Protein AF-A0A6L2NKM0-F1 (afdb_monomer_lite)

Sequence (272 aa):
MLLAKKDSDEQVLLAEDQNWIESSSDSDQEINVNMVFMAQIKKKQEFVKSNDMQVVKKADEKKRDMSRVKCYNCKKEGHFAKDCKKVKVKDYEYYKTKMLLAKKDKDEQVLLAKDQAWMESSSDSDQEINANIVFMAKIEKVLFDSEASSSSADEKISEKCIEKANQQSKYFKNKNKDLQDKYDILKNQATTFEMNNKELNEQLKELIEKNNDLIAQMNVLKEQLQVKHVVIDTHAECQEKYAKLEAERYEYMIRYSAYFDNDKQHREQIAN

InterPro domains:
  IPR001878 Zinc finger, CCHC-type [PF00098] (70-86)
  IPR001878 Zinc finger, CCHC-type [PS50158] (70-86)
  IPR001878 Zinc finger, CCHC-type [SM00343] (70-86)
  IPR036875 Zinc finger, CCHC-type superfamily [SSF57756] (60-88)

Secondary structure (DSSP, 8-state):
--STTHHHHHHHHHHHHHHTTTTS-HHHHHHHHHHHHHHHHHHHHHHHTTS---------------TT-B-TTT--BSS-TTS--S-----HHHHHHHHHHHHHHHHHHHHHHHHHHHHHTTTTTHHHHHHHHHHHHHHHHHHHHHTT---TTHHHHHHHHHHHHHHHHHHHHHHHHHHHHHHHHHHHHHHHHHHHHHHHHHHHHHHHHHHHHHHHHHHHHHHHHHHHHHHHHHHHHHHHHHHHHHHHHHHHHHHHHHHHHHHHHHHHHH--

Organism: Tanacetum cinerariifolium (NCBI:txid118510)

pLDDT: mean 72.84, std 20.58, range [30.78, 98.5]

Foldseek 3Di:
DVPVVVVVVVVVVVVVVVVVQVPDDPVVNVVVVVVVVVVVVVVVVVVVVPPDDDDDDDDDDDDDDQQAPQAPQPRDGRDYVVPDPDDRPCDPVNVVVVVVVVVVVVVVVVVVVVVVVVVVVCVVVVVVVVVVVVVVVVVVVVVVVPVVDDDPVVVVVVVVVVVVVVVVVVVVVVVVVVVVVVVVVVVVVVVVVVVVVVVVVVVVVVVVVVVVVVVVVVVVVVVVVVVVVVVVVVVVVVVVVVVVVVVVVVVVVVVVVVVVVVVVVVVVVVVD

Radius of gyration: 50.02 Å; chains: 1; bounding box: 125×58×153 Å

Structure (mmCIF, N/CA/C/O backbone):
data_AF-A0A6L2NKM0-F1
#
_entry.id   AF-A0A6L2NKM0-F1
#
loop_
_atom_site.group_PDB
_atom_site.id
_atom_site.type_symbol
_atom_site.label_atom_id
_atom_site.label_alt_id
_atom_site.label_comp_id
_atom_site.label_asym_id
_atom_site.label_entity_id
_atom_site.label_seq_id
_atom_site.pdbx_PDB_ins_code
_atom_site.Cartn_x
_atom_site.Cartn_y
_atom_site.Cartn_z
_atom_site.occupancy
_atom_site.B_iso_or_equiv
_atom_site.auth_seq_id
_atom_site.auth_comp_id
_atom_site.auth_asym_id
_atom_site.auth_atom_id
_atom_site.pdbx_PDB_model_num
ATOM 1 N N . MET A 1 1 ? -37.585 41.167 14.769 1.00 44.03 1 MET A N 1
ATOM 2 C CA . MET A 1 1 ? -36.504 41.425 15.747 1.00 44.03 1 MET A CA 1
ATOM 3 C C . MET A 1 1 ? -36.627 40.606 17.046 1.00 44.03 1 MET A C 1
ATOM 5 O O . MET A 1 1 ? -35.779 40.763 17.907 1.00 44.03 1 MET A O 1
ATOM 9 N N . LEU A 1 2 ? -37.617 39.704 17.188 1.00 36.69 2 LEU A N 1
ATOM 10 C CA . LEU A 1 2 ? -37.802 38.859 18.386 1.00 36.69 2 LEU A CA 1
ATOM 11 C C . LEU A 1 2 ? -37.282 37.412 18.247 1.00 36.69 2 LEU A C 1
ATOM 13 O O . LEU A 1 2 ? -37.204 36.713 19.246 1.00 36.69 2 LEU A O 1
ATOM 17 N N . LEU A 1 3 ? -36.897 36.969 17.042 1.00 37.94 3 LEU A N 1
ATOM 18 C CA . LEU A 1 3 ? -36.328 35.627 16.830 1.00 37.94 3 LEU A CA 1
ATOM 19 C C . LEU A 1 3 ? -34.805 35.575 17.039 1.00 37.94 3 LEU A C 1
ATOM 21 O O . LEU A 1 3 ? -34.295 34.550 17.448 1.00 37.94 3 LEU A O 1
ATOM 25 N N . ALA A 1 4 ? -34.090 36.689 16.860 1.00 40.28 4 ALA A N 1
ATOM 26 C CA . ALA A 1 4 ? -32.627 36.718 16.978 1.00 40.28 4 ALA A CA 1
ATOM 27 C C . ALA A 1 4 ? -32.104 36.837 18.425 1.00 40.28 4 ALA A C 1
ATOM 29 O O . ALA A 1 4 ? -30.914 36.667 18.654 1.00 40.28 4 ALA A O 1
ATOM 30 N N . LYS A 1 5 ? -32.969 37.156 19.401 1.00 40.50 5 LYS A N 1
ATOM 31 C CA . LYS A 1 5 ? -32.573 37.250 20.820 1.00 40.50 5 LYS A CA 1
ATOM 32 C C . LYS A 1 5 ? -32.585 35.891 21.522 1.00 40.50 5 LYS A C 1
ATOM 34 O O . LYS A 1 5 ? -31.714 35.633 22.335 1.00 40.50 5 LYS A O 1
ATOM 39 N N . LYS A 1 6 ? -33.509 35.001 21.139 1.00 44.38 6 LYS A N 1
ATOM 40 C CA . LYS A 1 6 ? -33.607 33.653 21.719 1.00 44.38 6 LYS A CA 1
ATOM 41 C C . LYS A 1 6 ? -32.385 32.792 21.390 1.00 44.38 6 LYS A C 1
ATOM 43 O O . LYS A 1 6 ? -31.822 32.199 22.295 1.00 44.38 6 LYS A O 1
ATOM 48 N N . ASP A 1 7 ? -31.925 32.837 20.140 1.00 45.84 7 ASP A N 1
ATOM 49 C CA . ASP A 1 7 ? -30.751 32.069 19.698 1.00 45.84 7 ASP A CA 1
ATOM 50 C C . ASP A 1 7 ? -29.434 32.588 20.315 1.00 45.84 7 ASP A C 1
ATOM 52 O O . ASP A 1 7 ? -28.473 31.836 20.444 1.00 45.84 7 ASP A O 1
ATOM 56 N N . SER A 1 8 ? -29.386 33.870 20.707 1.00 42.28 8 SER A N 1
ATOM 57 C CA . SER A 1 8 ? -28.231 34.492 21.372 1.00 42.28 8 SER A CA 1
ATOM 58 C C . SER A 1 8 ? -28.148 34.102 22.848 1.00 42.28 8 SER A C 1
ATOM 60 O O . SER A 1 8 ? -27.068 33.775 23.327 1.00 42.28 8 SER A O 1
ATOM 62 N N . ASP A 1 9 ? -29.272 34.114 23.565 1.00 40.62 9 ASP A N 1
ATOM 63 C CA . ASP A 1 9 ? -29.304 33.774 24.993 1.00 40.62 9 ASP A CA 1
ATOM 64 C C . ASP A 1 9 ? -29.125 32.255 25.214 1.00 40.62 9 ASP A C 1
ATOM 66 O O . ASP A 1 9 ? -28.532 31.831 26.204 1.00 40.62 9 ASP A O 1
ATOM 70 N N . GLU A 1 10 ? -29.562 31.426 24.258 1.00 44.38 10 GLU A N 1
ATOM 71 C CA . GLU A 1 10 ? -29.390 29.965 24.282 1.00 44.38 10 GLU A CA 1
ATOM 72 C C . GLU A 1 10 ? -27.942 29.541 23.957 1.00 44.38 10 GLU A C 1
ATOM 74 O O . GLU A 1 10 ? -27.449 28.567 24.522 1.00 44.38 10 GLU A O 1
ATOM 79 N N . GLN A 1 11 ? -27.216 30.307 23.128 1.00 43.72 11 GLN A N 1
ATOM 80 C CA . GLN A 1 11 ? -25.782 30.082 22.880 1.00 43.72 11 GLN A CA 1
ATOM 81 C C . GLN A 1 11 ? -24.874 30.560 24.022 1.00 43.72 11 GLN A C 1
ATOM 83 O O . GLN A 1 11 ? -23.822 29.963 24.235 1.00 43.72 11 GLN A O 1
ATOM 88 N N . VAL A 1 12 ? -25.264 31.600 24.769 1.00 43.22 12 VAL A N 1
ATOM 89 C CA . VAL A 1 12 ? -24.478 32.095 25.917 1.00 43.22 12 VAL A CA 1
ATOM 90 C C . VAL A 1 12 ? -24.582 31.145 27.117 1.00 43.22 12 VAL A C 1
ATOM 92 O O . VAL A 1 12 ? -23.568 30.869 27.750 1.00 43.22 12 VAL A O 1
ATOM 95 N N . LEU A 1 13 ? -25.757 30.557 27.373 1.00 47.38 13 LEU A N 1
ATOM 96 C CA . LEU A 1 13 ? -25.943 29.580 28.458 1.00 47.38 13 LEU A CA 1
ATOM 97 C C . LEU A 1 13 ? -25.211 28.249 28.208 1.00 47.38 13 LEU A C 1
ATOM 99 O O . LEU A 1 13 ? -24.636 27.683 29.132 1.00 47.38 13 LEU A O 1
ATOM 103 N N . LEU A 1 14 ? -25.165 27.772 26.958 1.00 47.84 14 LEU A N 1
ATOM 104 C CA . LEU A 1 14 ? -24.446 26.536 26.609 1.00 47.84 14 LEU A CA 1
ATOM 105 C C . LEU A 1 14 ? -22.922 26.654 26.789 1.00 47.84 14 LEU A C 1
ATOM 107 O O . LEU A 1 14 ? -22.263 25.654 27.069 1.00 47.84 14 LEU A O 1
ATOM 111 N N . ALA A 1 15 ? -22.365 27.860 26.647 1.00 45.34 15 ALA A N 1
ATOM 112 C CA . ALA A 1 15 ? -20.932 28.107 26.797 1.00 45.34 15 ALA A CA 1
ATOM 113 C C . ALA A 1 15 ? -20.488 28.203 28.271 1.00 45.34 15 ALA A C 1
ATOM 115 O O . ALA A 1 15 ? -19.359 27.833 28.593 1.00 45.34 15 ALA A O 1
ATOM 116 N N . GLU A 1 16 ? -21.362 28.664 29.173 1.00 48.44 16 GLU A N 1
ATOM 117 C CA . GLU A 1 16 ? -21.077 28.715 30.615 1.00 48.44 16 GLU A CA 1
ATOM 118 C C . GLU A 1 16 ? -21.140 27.317 31.261 1.00 48.44 16 GLU A C 1
ATOM 120 O O . GLU A 1 16 ? -20.288 26.993 32.091 1.00 48.44 16 GLU A O 1
ATOM 125 N N . ASP A 1 17 ? -22.051 26.450 30.801 1.00 48.25 17 ASP A N 1
ATOM 126 C CA . ASP A 1 17 ? -22.172 25.056 31.263 1.00 48.25 17 ASP A CA 1
ATOM 127 C C . ASP A 1 17 ? -20.969 24.181 30.850 1.00 48.25 17 ASP A C 1
ATOM 129 O O . ASP A 1 17 ? -20.566 23.279 31.587 1.00 48.25 17 ASP A O 1
ATOM 133 N N . GLN A 1 18 ? -20.348 24.455 29.696 1.00 46.97 18 GLN A N 1
ATOM 134 C CA . GLN A 1 18 ? -19.161 23.720 29.231 1.00 46.97 18 GLN A CA 1
ATOM 135 C C . GLN A 1 18 ? -17.893 24.078 30.015 1.00 46.97 18 GLN A C 1
ATOM 137 O O . GLN A 1 18 ? -17.043 23.217 30.233 1.00 46.97 18 GLN A O 1
ATOM 142 N N . ASN A 1 19 ? -17.787 25.311 30.511 1.00 47.00 19 ASN A N 1
ATOM 143 C CA . ASN A 1 19 ? -16.592 25.784 31.212 1.00 47.00 19 ASN A CA 1
ATOM 144 C C . ASN A 1 19 ? -16.512 25.293 32.674 1.00 47.00 19 ASN A C 1
ATOM 146 O O . ASN A 1 19 ? -15.445 25.315 33.286 1.00 47.00 19 ASN A O 1
ATOM 150 N N . TRP A 1 20 ? -17.626 24.823 33.248 1.00 42.09 20 TRP A N 1
ATOM 151 C CA . TRP A 1 20 ? -17.675 24.288 34.617 1.00 42.09 20 TRP A CA 1
ATOM 152 C C . TRP A 1 20 ? -17.359 22.784 34.701 1.00 42.09 20 TRP A C 1
ATOM 154 O O . TRP A 1 20 ? -17.089 22.261 35.780 1.00 42.09 20 TRP A O 1
ATOM 164 N N . ILE A 1 21 ? -17.356 22.086 33.559 1.00 46.06 21 ILE A N 1
ATOM 165 C CA . ILE A 1 21 ? -17.060 20.648 33.460 1.00 46.06 21 ILE A CA 1
ATOM 166 C C . ILE A 1 21 ? -15.543 20.384 33.418 1.00 46.06 21 ILE A C 1
ATOM 168 O O . ILE A 1 21 ? -15.089 19.345 33.891 1.00 46.06 21 ILE A O 1
ATOM 172 N N . GLU A 1 22 ? -14.736 21.335 32.935 1.00 45.56 22 GLU A N 1
ATOM 173 C CA . GLU A 1 22 ? -13.285 21.150 32.746 1.00 45.56 22 GLU A CA 1
ATOM 174 C C . GLU A 1 22 ? -12.445 21.315 34.029 1.00 45.56 22 GLU A C 1
ATOM 176 O O . GLU A 1 22 ? -11.239 21.079 34.008 1.00 45.56 22 GLU A O 1
ATOM 181 N N . SER A 1 23 ? -13.057 21.700 35.158 1.00 45.88 23 SER A N 1
ATOM 182 C CA . SER A 1 23 ? -12.332 22.027 36.401 1.00 45.88 23 SER A CA 1
ATOM 183 C C . SER A 1 23 ? -12.487 21.021 37.557 1.00 45.88 23 SER A C 1
ATOM 185 O O . SER A 1 23 ? -11.909 21.261 38.617 1.00 45.88 23 SER A O 1
ATOM 187 N N . SER A 1 24 ? -13.236 19.918 37.406 1.00 46.41 24 SER A N 1
ATOM 188 C CA . SER A 1 24 ? -13.541 19.006 38.528 1.00 46.41 24 SER A CA 1
ATOM 189 C C . SER A 1 24 ? -12.998 17.592 38.326 1.00 46.41 24 SER A C 1
ATOM 191 O O . SER A 1 24 ? -13.060 17.032 37.232 1.00 46.41 24 SER A O 1
ATOM 193 N N . SER A 1 25 ? -12.466 17.030 39.411 1.00 52.16 25 SER A N 1
ATOM 194 C CA . SER A 1 25 ? -11.875 15.694 39.512 1.00 52.16 25 SER A CA 1
ATOM 195 C C . SER A 1 25 ? -12.841 14.560 39.141 1.00 52.16 25 SER A C 1
ATOM 197 O O . SER A 1 25 ? -14.048 14.681 39.323 1.00 52.16 25 SER A O 1
ATOM 199 N N . ASP A 1 26 ? -12.294 13.437 38.663 1.00 47.12 26 ASP A N 1
ATOM 200 C CA . ASP A 1 26 ? -13.018 12.315 38.033 1.00 47.12 26 ASP A CA 1
ATOM 201 C C . ASP A 1 26 ? -14.192 11.727 38.851 1.00 47.12 26 ASP A C 1
ATOM 203 O O . ASP A 1 26 ? -15.138 11.203 38.268 1.00 47.12 26 ASP A O 1
ATOM 207 N N . SER A 1 27 ? -14.201 11.846 40.185 1.00 48.94 27 SER A N 1
ATOM 208 C CA . SER A 1 27 ? -15.338 11.422 41.025 1.00 48.94 27 SER A CA 1
ATOM 209 C C . SER A 1 27 ? -16.545 12.370 40.980 1.00 48.94 27 SER A C 1
ATOM 211 O O . SER A 1 27 ? -17.663 11.960 41.288 1.00 48.94 27 SER A O 1
ATOM 213 N N . ASP A 1 28 ? -16.340 13.628 40.590 1.00 42.34 28 ASP A N 1
ATOM 214 C CA . ASP A 1 28 ? -17.388 14.653 40.519 1.00 42.34 28 ASP A CA 1
ATOM 215 C C . ASP A 1 28 ? -18.106 14.647 39.160 1.00 42.34 28 ASP A C 1
ATOM 217 O O . ASP A 1 28 ? -19.229 15.143 39.042 1.00 42.34 28 ASP A O 1
ATOM 221 N N . GLN A 1 29 ? -17.499 14.042 38.130 1.00 50.62 29 GLN A N 1
ATOM 222 C CA . GLN A 1 29 ? -18.086 13.952 36.789 1.00 50.62 29 GLN A CA 1
ATOM 223 C C . GLN A 1 29 ? -19.298 13.005 36.752 1.00 50.62 29 GLN A C 1
ATOM 225 O O . GLN A 1 29 ? -20.302 13.312 36.108 1.00 50.62 29 GLN A O 1
ATOM 230 N N . GLU A 1 30 ? -19.269 11.899 37.501 1.00 45.84 30 GLU A N 1
ATOM 231 C CA . GLU A 1 30 ? -20.358 10.907 37.527 1.00 45.84 30 GLU A CA 1
ATOM 232 C C . GLU A 1 30 ? -21.620 11.423 38.250 1.00 45.84 30 GLU A C 1
ATOM 234 O O . GLU A 1 30 ? -22.752 11.154 37.834 1.00 45.84 30 GLU A O 1
ATOM 239 N N . ILE A 1 31 ? -21.439 12.235 39.299 1.00 48.97 31 ILE A N 1
ATOM 240 C CA . ILE A 1 31 ? -22.538 12.888 40.030 1.00 48.97 31 ILE A CA 1
ATOM 241 C C . ILE A 1 31 ? -23.195 13.972 39.158 1.00 48.97 31 ILE A C 1
ATOM 243 O O . ILE A 1 31 ? -24.422 14.117 39.165 1.00 48.97 31 ILE A O 1
ATOM 247 N N . ASN A 1 32 ? -22.400 14.695 38.362 1.00 55.69 32 ASN A N 1
ATOM 248 C CA . ASN A 1 32 ? -22.882 15.790 37.524 1.00 55.69 32 ASN A CA 1
ATOM 249 C C . ASN A 1 32 ? -23.720 15.285 36.331 1.00 55.69 32 ASN A C 1
ATOM 251 O O . ASN A 1 32 ? -24.809 15.799 36.072 1.00 55.69 32 ASN A O 1
ATOM 255 N N . VAL A 1 33 ? -23.299 14.198 35.670 1.00 52.31 33 VAL A N 1
ATOM 256 C CA . VAL A 1 33 ? -24.051 13.596 34.548 1.00 52.31 33 VAL A CA 1
ATOM 257 C C . VAL A 1 33 ? -25.428 13.090 34.995 1.00 52.31 33 VAL A C 1
ATOM 259 O O . VAL A 1 33 ? -26.433 13.356 34.329 1.00 52.31 33 VAL A O 1
ATOM 262 N N . ASN A 1 34 ? -25.509 12.433 36.156 1.00 53.81 34 ASN A N 1
ATOM 263 C CA . ASN A 1 34 ? -26.782 11.950 36.696 1.00 53.81 34 ASN A CA 1
ATOM 264 C C . ASN A 1 34 ? -27.721 13.101 37.096 1.00 53.81 34 ASN A C 1
ATOM 266 O O . ASN A 1 34 ? -28.930 13.021 36.860 1.00 53.81 34 ASN A O 1
ATOM 270 N N . MET A 1 35 ? -27.194 14.202 37.644 1.00 59.09 35 MET A N 1
ATOM 271 C CA . MET A 1 35 ? -28.001 15.377 37.992 1.00 59.09 35 MET A CA 1
ATOM 272 C C . MET A 1 35 ? -28.543 16.096 36.741 1.00 59.09 35 MET A C 1
ATOM 274 O O . MET A 1 35 ? -29.724 16.461 36.707 1.00 59.09 35 MET A O 1
ATOM 278 N N . VAL A 1 36 ? -27.730 16.226 35.685 1.00 63.44 36 VAL A N 1
ATOM 279 C CA . VAL A 1 36 ? -28.131 16.807 34.388 1.00 63.44 36 VAL A CA 1
ATOM 280 C C . VAL A 1 36 ? -29.202 15.953 33.701 1.00 63.44 36 VAL A C 1
ATOM 282 O O . VAL A 1 36 ? -30.206 16.484 33.213 1.00 63.44 36 VAL A O 1
ATOM 285 N N . PHE A 1 37 ? -29.052 14.627 33.728 1.00 62.06 37 PHE A N 1
ATOM 286 C CA . PHE A 1 37 ? -30.031 13.700 33.160 1.00 62.06 37 PHE A CA 1
ATOM 287 C C . PHE A 1 37 ? -31.387 13.777 33.883 1.00 62.06 37 PHE A C 1
ATOM 289 O O . PHE A 1 37 ? -32.443 13.871 33.247 1.00 62.06 37 PHE A O 1
ATOM 296 N N . MET A 1 38 ? -31.376 13.846 35.219 1.00 61.53 38 MET A N 1
ATOM 297 C CA . MET A 1 38 ? -32.600 14.006 36.015 1.00 61.53 38 MET A CA 1
ATOM 298 C C . MET A 1 38 ? -33.287 15.358 35.768 1.00 61.53 38 MET A C 1
ATOM 300 O O . MET A 1 38 ? -34.520 15.423 35.694 1.00 61.53 38 MET A O 1
ATOM 304 N N . ALA A 1 39 ? -32.519 16.433 35.564 1.00 60.09 39 ALA A N 1
ATOM 305 C CA . ALA A 1 39 ? -33.059 17.741 35.192 1.00 60.09 39 ALA A CA 1
ATOM 306 C C . ALA A 1 39 ? -33.730 17.721 33.803 1.00 60.09 39 ALA A C 1
ATOM 308 O O . ALA A 1 39 ? -34.803 18.308 33.622 1.00 60.09 39 ALA A O 1
ATOM 309 N N . GLN A 1 40 ? -33.165 16.990 32.835 1.00 62.00 40 GLN A N 1
ATOM 310 C CA . GLN A 1 40 ? -33.746 16.822 31.496 1.00 62.00 40 GLN A CA 1
ATOM 311 C C . GLN A 1 40 ? -35.051 16.011 31.507 1.00 62.00 40 GLN A C 1
ATOM 313 O O . GLN A 1 40 ? -36.002 16.378 30.808 1.00 62.00 40 GLN A O 1
ATOM 318 N N . ILE A 1 41 ? -35.145 14.955 32.323 1.00 56.28 41 ILE A N 1
ATOM 319 C CA . ILE A 1 41 ? -36.383 14.169 32.476 1.00 56.28 41 ILE A CA 1
ATOM 320 C C . ILE A 1 41 ? -37.502 15.030 33.070 1.00 56.28 41 ILE A C 1
ATOM 322 O O . ILE A 1 41 ? -38.623 15.032 32.552 1.00 56.28 41 ILE A O 1
ATOM 326 N N . LYS A 1 42 ? -37.196 15.824 34.104 1.00 59.41 42 LYS A N 1
ATOM 327 C CA . LYS A 1 42 ? -38.170 16.718 34.748 1.00 59.41 42 LYS A CA 1
ATOM 328 C C . LYS A 1 42 ? -38.716 17.768 33.768 1.00 59.41 42 LYS A C 1
ATOM 330 O O . LYS A 1 42 ? -39.927 17.977 33.701 1.00 59.41 42 LYS A O 1
ATOM 335 N N . LYS A 1 43 ? -37.845 18.330 32.919 1.00 59.34 43 LYS A N 1
ATOM 336 C CA . LYS A 1 43 ? -38.201 19.303 31.867 1.00 59.34 43 LYS A CA 1
ATOM 337 C C . LYS A 1 43 ? -39.060 18.685 30.750 1.00 59.34 43 LYS A C 1
ATOM 339 O O . LYS A 1 43 ? -39.985 19.326 30.254 1.00 59.34 43 LYS A O 1
ATOM 344 N N . LYS A 1 44 ? -38.823 17.413 30.391 1.00 49.72 44 LYS A N 1
ATOM 345 C CA . LYS A 1 44 ? -39.687 16.655 29.460 1.00 49.72 44 LYS A CA 1
ATOM 346 C C . LYS A 1 44 ? -41.077 16.381 30.045 1.00 49.72 44 LYS A C 1
ATOM 348 O O . LYS A 1 44 ? -42.061 16.432 29.311 1.00 49.72 44 LYS A O 1
ATOM 353 N N . GLN A 1 45 ? -41.184 16.137 31.350 1.00 45.41 45 GLN A N 1
ATOM 354 C CA . GLN A 1 45 ? -42.464 15.854 32.009 1.00 45.41 45 GLN A CA 1
ATOM 355 C C . GLN A 1 45 ? -43.370 17.096 32.133 1.00 45.41 45 GLN A C 1
ATOM 357 O O . GLN A 1 45 ? -44.595 16.967 32.133 1.00 45.41 45 GLN A O 1
ATOM 362 N N . GLU A 1 46 ? -42.788 18.297 32.193 1.00 41.56 46 GLU A N 1
ATOM 363 C CA . GLU A 1 46 ? -43.518 19.575 32.182 1.00 41.56 46 GLU A CA 1
ATOM 364 C C . GLU A 1 46 ? -44.049 19.943 30.785 1.00 41.56 46 GLU A C 1
ATOM 366 O O . GLU A 1 46 ? -45.146 20.490 30.672 1.00 41.56 46 GLU A O 1
ATOM 371 N N . PHE A 1 47 ? -43.340 19.567 29.713 1.00 38.44 47 PHE A N 1
ATOM 372 C CA . PHE A 1 47 ? -43.767 19.813 28.328 1.00 38.44 47 PHE A CA 1
ATOM 373 C C . PHE A 1 47 ? -44.947 18.928 27.886 1.00 38.44 47 PHE A C 1
ATOM 375 O O . PHE A 1 47 ? -45.776 19.344 27.083 1.00 38.44 47 PHE A O 1
ATOM 382 N N . VAL A 1 48 ? -45.065 17.715 28.434 1.00 37.00 48 VAL A N 1
ATOM 383 C CA . VAL A 1 48 ? -46.152 16.776 28.089 1.00 37.00 48 VAL A CA 1
ATOM 384 C C . VAL A 1 48 ? -47.505 17.209 28.673 1.00 37.00 48 VAL A C 1
ATOM 386 O O . VAL A 1 48 ? -48.546 16.871 28.118 1.00 37.00 48 VAL A O 1
ATOM 389 N N . LYS A 1 49 ? -47.524 18.017 29.742 1.00 43.47 49 LYS A N 1
ATOM 390 C CA . LYS A 1 49 ? -48.768 18.450 30.406 1.00 43.47 49 LYS A CA 1
ATOM 391 C C . LYS A 1 49 ? -49.486 19.626 29.721 1.00 43.47 49 LYS A C 1
ATOM 393 O O . LYS A 1 49 ? -50.606 19.932 30.112 1.00 43.47 49 LYS A O 1
ATOM 398 N N . SER A 1 50 ? -48.887 20.289 28.726 1.00 40.53 50 SER A N 1
ATOM 399 C CA . SER A 1 50 ? -49.441 21.515 28.118 1.00 40.53 50 SER A CA 1
ATOM 400 C C . SER A 1 50 ? -50.201 21.320 26.797 1.00 40.53 50 SER A C 1
ATOM 402 O O . SER A 1 50 ? -50.779 22.285 26.298 1.00 40.53 50 SER A O 1
ATOM 404 N N . ASN A 1 51 ? -50.249 20.103 26.237 1.00 35.16 51 ASN A N 1
ATOM 405 C CA . ASN A 1 51 ? -50.839 19.860 24.910 1.00 35.16 51 ASN A CA 1
ATOM 406 C C . ASN A 1 51 ? -52.295 19.361 24.903 1.00 35.16 51 ASN A C 1
ATOM 408 O O . ASN A 1 51 ? -52.869 19.227 23.824 1.00 35.16 51 ASN A O 1
ATOM 412 N N . ASP A 1 52 ? -52.930 19.174 26.060 1.00 42.72 52 ASP A N 1
ATOM 413 C CA . ASP A 1 52 ? -54.350 18.810 26.137 1.00 42.72 52 ASP A CA 1
ATOM 414 C C . ASP A 1 52 ? -55.227 20.014 26.509 1.00 42.72 52 ASP A C 1
ATOM 416 O O . ASP A 1 52 ? -55.743 20.099 27.621 1.00 42.72 52 ASP A O 1
ATOM 420 N N . MET A 1 53 ? -55.453 20.948 25.569 1.00 36.66 53 MET A N 1
ATOM 421 C CA . MET A 1 53 ? -56.713 21.712 25.562 1.00 36.66 53 MET A CA 1
ATOM 422 C C . MET A 1 53 ? -57.108 22.292 24.186 1.00 36.66 53 MET A C 1
ATOM 424 O O . MET A 1 53 ? -56.485 23.213 23.672 1.00 36.66 53 MET A O 1
ATOM 428 N N . GLN A 1 54 ? -58.201 21.725 23.650 1.00 40.88 54 GLN A N 1
ATOM 429 C CA . GLN A 1 54 ? -59.277 22.265 22.789 1.00 40.88 54 GLN A CA 1
ATOM 430 C C . GLN A 1 54 ? -58.997 23.402 21.788 1.00 40.88 54 GLN A C 1
ATOM 432 O O . GLN A 1 54 ? -58.712 24.508 22.220 1.00 40.88 54 GLN A O 1
ATOM 437 N N . VAL A 1 55 ? -59.412 23.228 20.515 1.00 30.78 55 VAL A N 1
ATOM 438 C CA . VAL A 1 55 ? -60.242 24.238 19.809 1.00 30.78 55 VAL A CA 1
ATOM 439 C C . VAL A 1 55 ? -61.235 23.593 18.821 1.00 30.78 55 VAL A C 1
ATOM 441 O O . VAL A 1 55 ? -60.901 22.795 17.948 1.00 30.78 55 VAL A O 1
ATOM 444 N N . VAL A 1 56 ? -62.482 24.026 18.995 1.00 35.75 56 VAL A N 1
ATOM 445 C CA . VAL A 1 56 ? -63.738 23.813 18.266 1.00 35.75 56 VAL A CA 1
ATOM 446 C C . VAL A 1 56 ? -63.672 24.188 16.773 1.00 35.75 56 VAL A C 1
ATOM 448 O O . VAL A 1 56 ? -63.168 25.244 16.398 1.00 35.75 56 VAL A O 1
ATOM 451 N N . LYS A 1 57 ? -64.281 23.360 15.910 1.00 45.34 57 LYS A N 1
ATOM 452 C CA . LYS A 1 57 ? -64.548 23.667 14.492 1.00 45.34 57 LYS A CA 1
ATOM 453 C C . LYS A 1 57 ? -65.676 24.699 14.358 1.00 45.34 57 LYS A C 1
ATOM 455 O O . LYS A 1 57 ? -66.768 24.447 14.859 1.00 45.34 57 LYS A O 1
ATOM 460 N N . LYS A 1 58 ? -65.475 25.761 13.569 1.00 35.25 58 LYS A N 1
ATOM 461 C CA . LYS A 1 58 ? -66.554 26.420 12.806 1.00 35.25 58 LYS A CA 1
ATOM 462 C C . LYS A 1 58 ? -66.057 26.845 11.422 1.00 35.25 58 LYS A C 1
ATOM 464 O O . LYS A 1 58 ? -65.012 27.476 11.294 1.00 35.25 58 LYS A O 1
ATOM 469 N N . ALA A 1 59 ? -66.817 26.441 10.409 1.00 37.12 59 ALA A N 1
ATOM 470 C CA . ALA A 1 59 ? -66.708 26.868 9.024 1.00 37.12 59 ALA A CA 1
ATOM 471 C C . ALA A 1 59 ? -67.580 28.112 8.818 1.00 37.12 59 ALA A C 1
ATOM 473 O O . ALA A 1 59 ? -68.677 28.161 9.363 1.00 37.12 59 ALA A O 1
ATOM 474 N N . ASP A 1 60 ? -67.106 29.072 8.024 1.00 36.78 60 ASP A N 1
ATOM 475 C CA . ASP A 1 60 ? -67.952 30.087 7.392 1.00 36.78 60 ASP A CA 1
ATOM 476 C C . ASP A 1 60 ? -67.295 30.568 6.089 1.00 36.78 60 ASP A C 1
ATOM 478 O O . ASP A 1 60 ? -66.269 31.257 6.074 1.00 36.78 60 ASP A O 1
ATOM 482 N N . GLU A 1 61 ? -67.896 30.167 4.970 1.00 50.25 61 GLU A N 1
ATOM 483 C CA . GLU A 1 61 ? -67.587 30.632 3.622 1.00 50.25 61 GLU A CA 1
ATOM 484 C C . GLU A 1 61 ? -68.176 32.034 3.408 1.00 50.25 61 GLU A C 1
ATOM 486 O O . GLU A 1 61 ? -69.360 32.205 3.129 1.00 50.25 61 GLU A O 1
ATOM 491 N N . LYS A 1 62 ? -67.333 33.070 3.479 1.00 51.03 62 LYS A N 1
ATOM 492 C CA . LYS A 1 62 ? -67.643 34.390 2.908 1.00 51.03 62 LYS A CA 1
ATOM 493 C C . LYS A 1 62 ? -66.808 34.607 1.651 1.00 51.03 62 LYS A C 1
ATOM 495 O O . LYS A 1 62 ? -65.580 34.653 1.718 1.00 51.03 62 LYS A O 1
ATOM 500 N N . LYS A 1 63 ? -67.491 34.765 0.511 1.00 55.75 63 LYS A N 1
ATOM 501 C CA . LYS A 1 63 ? -66.921 35.150 -0.790 1.00 55.75 63 LYS A CA 1
ATOM 502 C C . LYS A 1 63 ? -66.185 36.487 -0.640 1.00 55.75 63 LYS A C 1
ATOM 504 O O . LYS A 1 63 ? -66.816 37.537 -0.556 1.00 55.75 63 LYS A O 1
ATOM 509 N N . ARG A 1 64 ? -64.854 36.442 -0.546 1.00 59.56 64 ARG A N 1
ATOM 510 C CA . ARG A 1 64 ? -63.998 37.636 -0.545 1.00 59.56 64 ARG A CA 1
ATOM 511 C C . ARG A 1 64 ? -63.788 38.094 -1.983 1.00 59.56 64 ARG A C 1
ATOM 513 O O . ARG A 1 64 ? -63.596 37.265 -2.866 1.00 59.56 64 ARG A O 1
ATOM 520 N N . ASP A 1 65 ? -63.811 39.403 -2.197 1.00 56.12 65 ASP A N 1
ATOM 521 C CA . ASP A 1 65 ? -63.457 40.035 -3.466 1.00 56.12 65 ASP A CA 1
ATOM 522 C C . ASP A 1 65 ? -62.018 39.652 -3.863 1.00 56.12 65 ASP A C 1
ATOM 524 O O . ASP A 1 65 ? -61.046 40.018 -3.198 1.00 56.12 65 ASP A O 1
ATOM 528 N N . MET A 1 66 ? -61.891 38.844 -4.919 1.00 62.84 66 MET A N 1
ATOM 529 C CA . MET A 1 66 ? -60.617 38.274 -5.375 1.00 62.84 66 MET A CA 1
ATOM 530 C C . MET A 1 66 ? -59.848 39.204 -6.320 1.00 62.84 66 MET A C 1
ATOM 532 O O . MET A 1 66 ? -58.697 38.909 -6.646 1.00 62.84 66 MET A O 1
ATOM 536 N N . SER A 1 67 ? -60.439 40.331 -6.733 1.00 66.38 67 SER A N 1
ATOM 537 C CA . SER A 1 67 ? -59.874 41.227 -7.752 1.00 66.38 67 SER A CA 1
ATOM 538 C C . SER A 1 67 ? -58.515 41.823 -7.366 1.00 66.38 67 SER A C 1
ATOM 540 O O . SER A 1 67 ? -57.710 42.111 -8.243 1.00 66.38 67 SER A O 1
ATOM 542 N N . ARG A 1 68 ? -58.214 41.931 -6.064 1.00 68.06 68 ARG A N 1
ATOM 543 C CA . ARG A 1 68 ? -56.953 42.486 -5.530 1.00 68.06 68 ARG A CA 1
ATOM 544 C C . ARG A 1 68 ? -55.948 41.438 -5.042 1.00 68.06 68 ARG A C 1
ATOM 546 O O . ARG A 1 68 ? -54.870 41.786 -4.561 1.00 68.06 68 ARG A O 1
ATOM 553 N N . VAL A 1 69 ? -56.279 40.148 -5.120 1.00 78.25 69 VAL A N 1
ATOM 554 C CA . VAL A 1 69 ? -55.405 39.077 -4.616 1.00 78.25 69 VAL A CA 1
ATOM 555 C C . VAL A 1 69 ? -54.299 38.796 -5.632 1.00 78.25 69 VAL A C 1
ATOM 557 O O . VAL A 1 69 ? -54.561 38.222 -6.687 1.00 78.25 69 VAL A O 1
ATOM 560 N N . LYS A 1 70 ? -53.052 39.172 -5.313 1.00 79.19 70 LYS A N 1
ATOM 561 C CA . LYS A 1 70 ? -51.861 38.819 -6.108 1.00 79.19 70 LYS A CA 1
ATOM 562 C C . LYS A 1 70 ? -51.439 37.374 -5.851 1.00 79.19 70 LYS A C 1
ATOM 564 O O . LYS A 1 70 ? -51.093 36.998 -4.733 1.00 79.19 70 LYS A O 1
ATOM 569 N N . CYS A 1 71 ? -51.390 36.570 -6.908 1.00 78.56 71 CYS A N 1
ATOM 570 C CA . CYS A 1 71 ? -50.851 35.219 -6.865 1.00 78.56 71 CYS A CA 1
ATOM 571 C C . CYS A 1 71 ? -49.329 35.250 -6.673 1.00 78.56 71 CYS A C 1
ATOM 573 O O . CYS A 1 71 ? -48.603 35.731 -7.540 1.00 78.56 71 CYS A O 1
ATOM 575 N N . TYR A 1 72 ? -48.821 34.657 -5.589 1.00 75.56 72 TYR A N 1
ATOM 576 C CA . TYR A 1 72 ? -47.374 34.550 -5.344 1.00 75.56 72 TYR A CA 1
ATOM 577 C C . TYR A 1 72 ? -46.616 33.790 -6.444 1.00 75.56 72 TYR A C 1
ATOM 579 O O . TYR A 1 72 ? -45.437 34.049 -6.655 1.00 75.56 72 TYR A O 1
ATOM 587 N N . ASN A 1 73 ? -47.281 32.871 -7.156 1.00 68.50 73 ASN A N 1
ATOM 588 C CA . ASN A 1 73 ? -46.628 32.017 -8.147 1.00 68.50 73 ASN A CA 1
ATOM 589 C C . ASN A 1 73 ? -46.404 32.720 -9.499 1.00 68.50 73 ASN A C 1
ATOM 591 O O . ASN A 1 73 ? -45.361 32.551 -10.116 1.00 68.50 73 ASN A O 1
ATOM 595 N N . CYS A 1 74 ? -47.371 33.515 -9.975 1.00 76.88 74 CYS A N 1
ATOM 596 C CA . CYS A 1 74 ? -47.274 34.191 -11.280 1.00 76.88 74 CYS A CA 1
ATOM 597 C C . CYS A 1 74 ? -47.300 35.725 -11.206 1.00 76.88 74 CYS A C 1
ATOM 599 O O . CYS A 1 74 ? -47.264 36.382 -12.246 1.00 76.88 74 CYS A O 1
ATOM 601 N N . LYS A 1 75 ? -47.383 36.288 -9.993 1.00 80.00 75 LYS A N 1
ATOM 602 C CA . LYS A 1 75 ? -47.456 37.727 -9.687 1.00 80.00 75 LYS A CA 1
ATOM 603 C C . LYS A 1 75 ? -48.638 38.476 -10.334 1.00 80.00 75 LYS A C 1
ATOM 605 O O . LYS A 1 75 ? -48.647 39.702 -10.316 1.00 80.00 75 LYS A O 1
ATOM 610 N N . LYS A 1 76 ? -49.646 37.767 -10.867 1.00 76.44 76 LYS A N 1
ATOM 611 C CA . LYS A 1 76 ? -50.890 38.350 -11.411 1.00 76.44 76 LYS A CA 1
ATOM 612 C C . LYS A 1 76 ? -52.000 38.406 -10.361 1.00 76.44 76 LYS A C 1
ATOM 614 O O . LYS A 1 76 ? -52.070 37.536 -9.495 1.00 76.44 7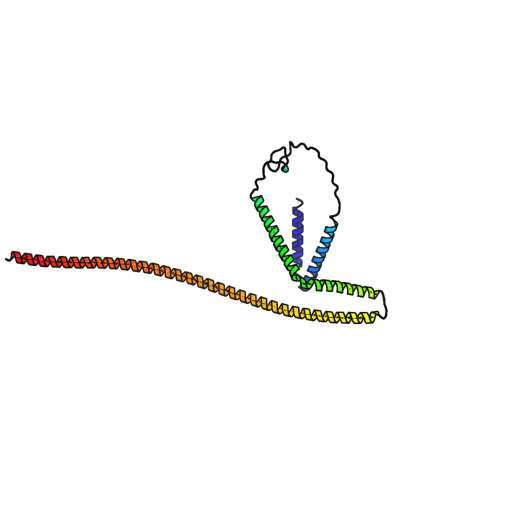6 LYS A O 1
ATOM 619 N N . GLU A 1 77 ? -52.858 39.416 -10.459 1.00 81.62 77 GLU A N 1
ATOM 620 C CA . GLU A 1 77 ? -54.036 39.601 -9.602 1.00 81.62 77 GLU A CA 1
ATOM 621 C C . GLU A 1 77 ? -55.204 38.688 -10.028 1.00 81.62 77 GLU A C 1
ATOM 623 O O . GLU A 1 77 ? -55.236 38.202 -11.161 1.00 81.62 77 GLU A O 1
ATOM 628 N N . GLY A 1 78 ? -56.144 38.418 -9.118 1.00 79.81 78 GLY A N 1
ATOM 629 C CA . GLY A 1 78 ? -57.402 37.722 -9.414 1.00 79.81 78 GLY A CA 1
ATOM 630 C C . GLY A 1 78 ? -57.498 36.251 -8.986 1.00 79.81 78 GLY A C 1
ATOM 631 O O . GLY A 1 78 ? -58.551 35.653 -9.183 1.00 79.81 78 GLY A O 1
ATOM 632 N N . HIS A 1 79 ? -56.443 35.639 -8.424 1.00 79.88 79 HIS A N 1
ATOM 633 C CA . HIS A 1 79 ? -56.480 34.241 -7.953 1.00 79.88 79 HIS A CA 1
ATOM 634 C C . HIS A 1 79 ? -55.434 33.938 -6.868 1.00 79.88 79 HIS A C 1
ATOM 636 O O . HIS A 1 79 ? -54.394 34.596 -6.775 1.00 79.88 79 HIS A O 1
ATOM 642 N N . PHE A 1 80 ? -55.671 32.892 -6.072 1.00 76.25 80 PHE A N 1
ATOM 643 C CA . PHE A 1 80 ? -54.684 32.383 -5.121 1.00 76.25 80 PHE A CA 1
ATOM 644 C C . PHE A 1 80 ? -53.664 31.469 -5.804 1.00 76.25 80 PHE A C 1
ATOM 646 O O . PHE A 1 80 ? -53.932 30.847 -6.828 1.00 76.25 80 PHE A O 1
ATOM 653 N N . ALA A 1 81 ? -52.486 31.317 -5.192 1.00 71.19 81 ALA A N 1
ATOM 654 C CA . ALA A 1 81 ? -51.430 30.441 -5.708 1.00 71.19 81 ALA A CA 1
ATOM 655 C C . ALA A 1 81 ? -51.865 28.972 -5.881 1.00 71.19 81 ALA A C 1
ATOM 657 O O . ALA A 1 81 ? -51.252 28.261 -6.674 1.00 71.19 81 ALA A O 1
ATOM 658 N N . LYS A 1 82 ? -52.918 28.539 -5.172 1.00 72.94 82 LYS A N 1
ATOM 659 C CA . LYS A 1 82 ? -53.523 27.205 -5.293 1.00 72.94 82 LYS A CA 1
ATOM 660 C C . LYS A 1 82 ? -54.249 26.990 -6.628 1.00 72.94 82 LYS A C 1
ATOM 662 O O . LYS A 1 82 ? -54.218 25.880 -7.140 1.00 72.94 82 LYS A O 1
ATOM 667 N N . ASP A 1 83 ? -54.803 28.050 -7.219 1.00 70.12 83 ASP A N 1
ATOM 668 C CA . ASP A 1 83 ? -55.626 27.991 -8.439 1.00 70.12 83 ASP A CA 1
ATOM 669 C C . ASP A 1 83 ? -54.844 28.422 -9.697 1.00 70.12 83 ASP A C 1
ATOM 671 O O . ASP A 1 83 ? -55.389 28.565 -10.794 1.00 70.12 83 ASP A O 1
ATOM 675 N N . CYS A 1 84 ? -53.537 28.665 -9.551 1.00 75.31 84 CYS A N 1
ATOM 676 C CA . CYS A 1 84 ? -52.673 29.099 -10.641 1.00 75.31 84 CYS A CA 1
ATOM 677 C C . CYS A 1 84 ? -52.359 27.924 -11.576 1.00 75.31 84 CYS A C 1
ATOM 679 O O . CYS A 1 84 ? -51.574 27.043 -11.235 1.00 75.31 84 CYS A O 1
ATOM 681 N N . LYS A 1 85 ? -52.906 27.954 -12.799 1.00 72.62 85 LYS A N 1
ATOM 682 C CA . LYS A 1 85 ? -52.677 26.930 -13.839 1.00 72.62 85 LYS A CA 1
ATOM 683 C C . LYS A 1 85 ? -51.217 26.801 -14.311 1.00 72.62 85 LYS A C 1
ATOM 685 O O . LYS A 1 85 ? -50.905 25.866 -15.042 1.00 72.62 85 LYS A O 1
ATOM 690 N N . LYS A 1 86 ? -50.311 27.716 -13.937 1.00 63.81 86 LYS A N 1
ATOM 691 C CA . LYS A 1 86 ? -48.883 27.599 -14.279 1.00 63.81 86 LYS A CA 1
ATOM 692 C C . LYS A 1 86 ? -48.160 26.710 -13.267 1.00 63.81 86 LYS A C 1
ATOM 694 O O . LYS A 1 86 ? -48.074 27.046 -12.086 1.00 63.81 86 LYS A O 1
ATOM 699 N N . VAL A 1 87 ? -47.602 25.605 -13.759 1.00 59.75 87 VAL A N 1
ATOM 700 C CA . VAL A 1 87 ? -46.732 24.704 -12.992 1.00 59.75 87 VAL A CA 1
ATOM 701 C C . VAL A 1 87 ? -45.515 25.485 -12.488 1.00 59.75 87 VAL A C 1
ATOM 703 O O . VAL A 1 87 ? -44.901 26.238 -13.242 1.00 59.75 87 VAL A O 1
ATOM 706 N N . LYS A 1 88 ? -45.180 25.325 -11.200 1.00 61.06 88 LYS A N 1
ATOM 707 C CA . LYS A 1 88 ? -43.943 25.860 -10.615 1.00 61.06 88 LYS A CA 1
ATOM 708 C C . LYS A 1 88 ? -42.748 25.287 -11.377 1.00 61.06 88 LYS A C 1
ATOM 710 O O . LYS A 1 88 ? -42.516 24.081 -11.302 1.00 61.06 88 LYS A O 1
ATOM 715 N N . VAL A 1 89 ? -41.991 26.134 -12.071 1.00 59.03 89 VAL A N 1
ATOM 716 C CA . VAL A 1 89 ? -40.635 25.772 -12.498 1.00 59.03 89 VAL A CA 1
ATOM 717 C C . VAL A 1 89 ? -39.835 25.594 -11.210 1.00 59.03 89 VAL A C 1
ATOM 719 O O . VAL A 1 89 ? -39.813 26.474 -10.352 1.00 59.03 89 VAL A O 1
ATOM 722 N N . LYS A 1 90 ? -39.326 24.383 -10.992 1.00 70.06 90 LYS A N 1
ATOM 723 C CA . LYS A 1 90 ? -38.519 24.065 -9.817 1.00 70.06 90 LYS A CA 1
ATOM 724 C C . LYS A 1 90 ? -37.106 24.546 -10.106 1.00 70.06 90 LYS A C 1
ATOM 726 O O . LYS A 1 90 ? -36.381 23.897 -10.853 1.00 70.06 90 LYS A O 1
ATOM 731 N N . ASP A 1 91 ? -36.751 25.687 -9.540 1.00 66.44 91 ASP A N 1
ATOM 732 C CA . ASP A 1 91 ? -35.419 26.262 -9.700 1.00 66.44 91 ASP A CA 1
ATOM 733 C C . ASP A 1 91 ? -34.364 25.444 -8.932 1.00 66.44 91 ASP A C 1
ATOM 735 O O . ASP A 1 91 ? -34.685 24.614 -8.075 1.00 66.44 91 ASP A O 1
ATOM 739 N N . TYR A 1 92 ? -33.087 25.686 -9.228 1.00 68.81 92 TYR A N 1
ATOM 740 C CA . TYR A 1 92 ? -31.944 24.974 -8.644 1.00 68.81 92 TYR A CA 1
ATOM 741 C C . TYR A 1 92 ? -31.967 24.924 -7.103 1.00 68.81 92 TYR A C 1
ATOM 743 O O . TYR A 1 92 ? -31.732 23.870 -6.509 1.00 68.81 92 TYR A O 1
ATOM 751 N N . GLU A 1 93 ? -32.348 26.024 -6.448 1.00 75.06 93 GLU A N 1
ATOM 752 C CA . GLU A 1 93 ? -32.429 26.096 -4.983 1.00 75.06 93 GLU A CA 1
ATOM 753 C C . GLU A 1 93 ? -33.467 25.129 -4.392 1.00 75.06 93 GLU A C 1
ATOM 755 O O . GLU A 1 93 ? -33.222 24.512 -3.357 1.00 75.06 93 GLU A O 1
ATOM 760 N N . TYR A 1 94 ? -34.588 24.888 -5.084 1.00 77.56 94 TYR A N 1
ATOM 761 C CA . TYR A 1 94 ? -35.587 23.912 -4.637 1.00 77.56 94 TYR A CA 1
ATOM 762 C C . TYR A 1 94 ? -35.014 22.488 -4.614 1.00 77.56 94 TYR A C 1
ATOM 764 O O . TYR A 1 94 ? -35.245 21.737 -3.662 1.00 77.56 94 TYR A O 1
ATOM 772 N N . TYR A 1 95 ? -34.248 22.112 -5.644 1.00 74.25 95 TYR A N 1
ATOM 773 C CA . TYR A 1 95 ? -33.598 20.801 -5.706 1.00 74.25 95 TYR A CA 1
ATOM 774 C C . TYR A 1 95 ? -32.484 20.665 -4.666 1.00 74.25 95 TYR A C 1
ATOM 776 O O . TYR A 1 95 ? -32.381 19.617 -4.026 1.00 74.25 95 TYR A O 1
ATOM 784 N N . LYS A 1 96 ? -31.719 21.735 -4.424 1.00 79.25 96 LYS A N 1
ATOM 785 C CA . LYS A 1 96 ? -30.679 21.779 -3.390 1.00 79.25 96 LYS A CA 1
ATOM 786 C C . LYS A 1 96 ? -31.259 21.554 -1.990 1.00 79.25 96 LYS A C 1
ATOM 788 O O . LYS A 1 96 ? -30.761 20.701 -1.257 1.00 79.25 96 LYS A O 1
ATOM 793 N N . THR A 1 97 ? -32.360 22.225 -1.639 1.00 83.56 97 THR A N 1
ATOM 794 C CA . THR A 1 97 ? -33.041 22.013 -0.348 1.00 83.56 97 THR A CA 1
ATOM 795 C C . THR A 1 97 ? -33.629 20.604 -0.233 1.00 83.56 97 THR A C 1
ATOM 797 O O . THR A 1 97 ? -33.476 19.961 0.802 1.00 83.56 97 THR A O 1
ATOM 800 N N . LYS A 1 98 ? -34.250 20.080 -1.299 1.00 77.75 98 LYS A N 1
ATOM 801 C CA . LYS A 1 98 ? -34.789 18.706 -1.325 1.00 77.75 98 LYS A CA 1
ATOM 802 C C . LYS A 1 98 ? -33.700 17.642 -1.141 1.00 77.75 98 LYS A C 1
ATOM 804 O O . LYS A 1 98 ? -33.945 16.671 -0.432 1.00 77.75 98 LYS A O 1
ATOM 809 N N . MET A 1 99 ? -32.517 17.818 -1.737 1.00 79.62 99 MET A N 1
ATOM 810 C CA . MET A 1 99 ? -31.379 16.911 -1.526 1.00 79.62 99 MET A CA 1
ATOM 811 C C . MET A 1 99 ? -30.814 17.000 -0.109 1.00 79.62 99 MET A C 1
ATOM 813 O O . MET A 1 99 ? -30.467 15.969 0.457 1.00 79.62 99 MET A O 1
ATOM 817 N N . LEU A 1 100 ? -30.715 18.204 0.465 1.00 72.75 100 LEU A N 1
ATOM 818 C CA . LEU A 1 100 ? -30.224 18.380 1.835 1.00 72.75 100 LEU A CA 1
ATOM 819 C C . LEU A 1 100 ? -31.158 17.734 2.863 1.00 72.75 100 LEU A C 1
ATOM 821 O O . LEU A 1 100 ? -30.673 17.071 3.772 1.00 72.75 100 LEU A O 1
ATOM 825 N N . LEU A 1 101 ? -32.476 17.870 2.688 1.00 74.94 101 LEU A N 1
ATOM 826 C CA . LEU A 1 101 ? -33.459 17.187 3.536 1.00 74.94 101 LEU A CA 1
ATOM 827 C C . LEU A 1 101 ? -33.355 15.664 3.391 1.00 74.94 101 LEU A C 1
ATOM 829 O O . LEU A 1 101 ? -33.218 14.972 4.386 1.00 74.94 101 LEU A O 1
ATOM 833 N N . ALA A 1 102 ? -33.274 15.146 2.161 1.00 74.56 102 ALA A N 1
ATOM 834 C CA . ALA A 1 102 ? -33.125 13.707 1.933 1.00 74.56 102 ALA A CA 1
ATOM 835 C C . ALA A 1 102 ? -31.791 13.125 2.444 1.00 74.56 102 ALA A C 1
ATOM 837 O O . ALA A 1 102 ? -31.710 11.924 2.686 1.00 74.56 102 ALA A O 1
ATOM 838 N N . LYS A 1 103 ? -30.733 13.941 2.567 1.00 73.69 103 LYS A N 1
ATOM 839 C CA . LYS A 1 103 ? -29.483 13.544 3.235 1.00 73.69 103 LYS A CA 1
ATOM 840 C C . LYS A 1 103 ? -29.660 13.503 4.749 1.00 73.69 103 LYS A C 1
ATOM 842 O O . LYS A 1 103 ? -29.333 12.485 5.334 1.00 73.69 103 LYS A O 1
ATOM 847 N N . LYS A 1 104 ? -30.264 14.536 5.348 1.00 72.75 104 LYS A N 1
ATOM 848 C CA . LYS A 1 104 ? -30.565 14.553 6.787 1.00 72.75 104 LYS A CA 1
ATOM 849 C C . LYS A 1 104 ? -31.458 13.388 7.208 1.00 72.75 104 LYS A C 1
ATOM 851 O O . LYS A 1 104 ? -31.115 12.719 8.165 1.00 72.75 104 LYS A O 1
ATOM 856 N N . ASP A 1 105 ? -32.507 13.076 6.448 1.00 72.31 105 ASP A N 1
ATOM 857 C CA . ASP A 1 105 ? -33.392 11.941 6.748 1.00 72.31 105 ASP A CA 1
ATOM 858 C C . ASP A 1 105 ? -32.653 10.590 6.665 1.00 72.31 105 ASP A C 1
ATOM 860 O O . ASP A 1 105 ? -32.994 9.643 7.371 1.00 72.31 105 ASP A O 1
ATOM 864 N N . LYS A 1 106 ? -31.638 10.480 5.792 1.00 71.75 106 LYS A N 1
ATOM 865 C CA . LYS A 1 106 ? -30.776 9.291 5.704 1.00 71.75 106 LYS A CA 1
ATOM 866 C C . LYS A 1 106 ? -29.779 9.232 6.851 1.00 71.75 106 LYS A C 1
ATOM 868 O O . LYS A 1 106 ? -29.607 8.162 7.414 1.00 71.75 106 LYS A O 1
ATOM 873 N N . ASP A 1 107 ? -29.150 10.349 7.197 1.00 68.44 107 ASP A N 1
ATOM 874 C CA . ASP A 1 107 ? -28.201 10.428 8.307 1.00 68.44 107 ASP A CA 1
ATOM 875 C C . ASP A 1 107 ? -28.917 10.179 9.646 1.00 68.44 107 ASP A C 1
ATOM 877 O O . ASP A 1 107 ? -28.406 9.457 10.494 1.00 68.44 107 ASP A O 1
ATOM 881 N N . GLU A 1 108 ? -30.144 10.681 9.802 1.00 71.00 108 GLU A N 1
ATOM 882 C CA . GLU A 1 108 ? -31.012 10.427 10.953 1.00 71.00 108 GLU A CA 1
ATOM 883 C C . GLU A 1 108 ? -31.491 8.970 10.983 1.00 71.00 108 GLU A C 1
ATOM 885 O O . GLU A 1 108 ? -31.436 8.346 12.035 1.00 71.00 108 GLU A O 1
ATOM 890 N N . GLN A 1 109 ? -31.849 8.361 9.843 1.00 69.19 109 GLN A N 1
ATOM 891 C CA . GLN A 1 109 ? -32.104 6.912 9.785 1.00 69.19 109 GLN A CA 1
ATOM 892 C C . GLN A 1 109 ? -30.870 6.072 10.127 1.00 69.19 109 GLN A C 1
ATOM 894 O O . GLN A 1 109 ? -31.001 5.041 10.777 1.00 69.19 109 GLN A O 1
ATOM 899 N N . VAL A 1 110 ? -29.677 6.492 9.700 1.00 65.56 110 VAL A N 1
ATOM 900 C CA . VAL A 1 110 ? -28.418 5.808 10.027 1.00 65.56 110 VAL A CA 1
ATOM 901 C C . VAL A 1 110 ? -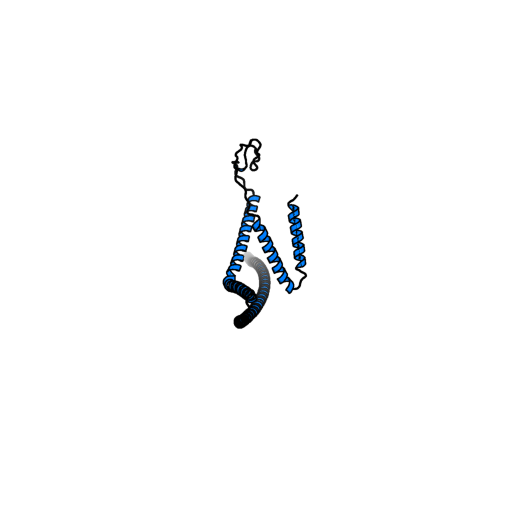28.106 5.936 11.517 1.00 65.56 110 VAL A C 1
ATOM 903 O O . VAL A 1 110 ? -27.701 4.950 12.129 1.00 65.56 110 VAL A O 1
ATOM 906 N N . LEU A 1 111 ? -28.332 7.109 12.114 1.00 61.34 111 LEU A N 1
ATOM 907 C CA . LEU A 1 111 ? -28.206 7.317 13.557 1.00 61.34 111 LEU A CA 1
ATOM 908 C C . LEU A 1 111 ? -29.220 6.466 14.330 1.00 61.34 111 LEU A C 1
ATOM 910 O O . LEU A 1 111 ? -28.819 5.713 15.208 1.00 61.34 111 LEU A O 1
ATOM 914 N N . LEU A 1 112 ? -30.493 6.471 13.929 1.00 68.81 112 LEU A N 1
ATOM 915 C CA . LEU A 1 112 ? -31.540 5.655 14.550 1.00 68.81 112 LEU A CA 1
ATOM 916 C C . LEU A 1 112 ? -31.263 4.150 14.424 1.00 68.81 112 LEU A C 1
ATOM 918 O O . LEU A 1 112 ? -31.481 3.411 15.376 1.00 68.81 112 LEU A O 1
ATOM 922 N N . ALA A 1 113 ? -30.742 3.682 13.285 1.00 65.81 113 ALA A N 1
ATOM 923 C CA . ALA A 1 113 ? -30.352 2.282 13.107 1.00 65.81 113 ALA A CA 1
ATOM 924 C C . ALA A 1 113 ? -29.143 1.899 13.974 1.00 65.81 113 ALA A C 1
ATOM 926 O O . ALA A 1 113 ? -29.054 0.767 14.447 1.00 65.81 113 ALA A O 1
ATOM 927 N N . LYS A 1 114 ? -28.217 2.836 14.198 1.00 60.81 114 LYS A N 1
ATOM 928 C CA . LYS A 1 114 ? -27.056 2.634 15.067 1.00 60.81 114 LYS A CA 1
ATOM 929 C C . LYS A 1 114 ? -27.456 2.601 16.542 1.00 60.81 114 LYS A C 1
ATOM 931 O O . LYS A 1 114 ? -26.979 1.730 17.265 1.00 60.81 114 LYS A O 1
ATOM 936 N N . ASP A 1 115 ? -28.368 3.477 16.952 1.00 64.31 115 ASP A N 1
ATOM 937 C CA . ASP A 1 115 ? -28.933 3.494 18.303 1.00 64.31 115 ASP A CA 1
ATOM 938 C C . ASP A 1 115 ? -29.773 2.232 18.561 1.00 64.31 115 ASP A C 1
ATOM 940 O O . ASP A 1 115 ? -29.649 1.611 19.613 1.00 64.31 115 ASP A O 1
ATOM 944 N N . GLN A 1 116 ? -30.552 1.782 17.572 1.00 63.22 116 GLN A N 1
ATOM 945 C CA . GLN A 1 116 ? -31.290 0.518 17.627 1.00 63.22 116 GLN A CA 1
ATOM 946 C C . GLN A 1 116 ? -30.342 -0.688 17.739 1.00 63.22 116 GLN A C 1
ATOM 948 O O . GLN A 1 116 ? -30.540 -1.531 18.605 1.00 63.22 116 GLN A O 1
ATOM 953 N N . ALA A 1 117 ? -29.284 -0.759 16.925 1.00 63.84 117 ALA A N 1
ATOM 954 C CA . ALA A 1 117 ? -28.308 -1.848 16.990 1.00 63.84 117 ALA A CA 1
ATOM 955 C C . ALA A 1 117 ? -27.542 -1.871 18.325 1.00 63.84 117 ALA A C 1
ATOM 957 O O . ALA A 1 117 ? -27.211 -2.943 18.833 1.00 63.84 117 ALA A O 1
ATOM 958 N N . TRP A 1 118 ? -27.276 -0.701 18.912 1.00 60.88 118 TRP A N 1
ATOM 959 C CA . TRP A 1 118 ? -26.673 -0.582 20.238 1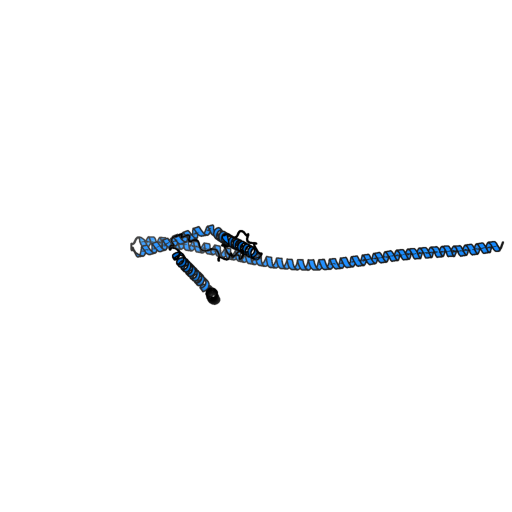.00 60.88 118 TRP A CA 1
ATOM 960 C C . TRP A 1 118 ? -27.623 -1.067 21.344 1.00 60.88 118 TRP A C 1
ATOM 962 O O . TRP A 1 118 ? -27.202 -1.843 22.200 1.00 60.88 118 TRP A O 1
ATOM 972 N N . MET A 1 119 ? -28.909 -0.708 21.269 1.00 51.28 119 MET A N 1
ATOM 973 C CA . MET A 1 119 ? -29.946 -1.199 22.188 1.00 51.28 119 MET A CA 1
ATOM 974 C C . MET A 1 119 ? -30.193 -2.713 22.034 1.00 51.28 119 MET A C 1
ATOM 976 O O . MET A 1 119 ? -30.299 -3.424 23.028 1.00 51.28 119 MET A O 1
ATOM 980 N N . GLU A 1 120 ? -30.219 -3.246 20.810 1.00 50.41 120 GLU A N 1
ATOM 981 C CA . GLU A 1 120 ? -30.424 -4.681 20.533 1.00 50.41 120 GLU A CA 1
ATOM 982 C C . GLU A 1 120 ? -29.212 -5.547 20.929 1.00 50.41 120 GLU A C 1
ATOM 984 O O . GLU A 1 120 ? -29.366 -6.723 21.270 1.00 50.41 120 GLU A O 1
ATOM 989 N N . SER A 1 121 ? -28.011 -4.960 20.976 1.00 51.78 121 SER A N 1
ATOM 990 C CA . SER A 1 121 ? -26.795 -5.625 21.469 1.00 51.78 121 SER A CA 1
ATOM 991 C C . SER A 1 121 ? -26.764 -5.795 23.001 1.00 51.78 121 SER A C 1
ATOM 993 O O . SER A 1 121 ? -25.899 -6.506 23.507 1.00 51.78 121 SER A O 1
ATOM 995 N N . SER A 1 122 ? -27.702 -5.185 23.742 1.00 52.44 122 SER A N 1
ATOM 996 C CA . SER A 1 122 ? -27.824 -5.256 25.216 1.00 52.44 122 SER A CA 1
ATOM 997 C C . SER A 1 122 ? -28.777 -6.361 25.723 1.00 52.44 122 SER A C 1
ATOM 999 O O . SER A 1 122 ? -29.079 -6.441 26.917 1.00 52.44 122 SER A O 1
ATOM 1001 N N . SER A 1 123 ? -29.254 -7.240 24.835 1.00 50.41 123 SER A N 1
ATOM 1002 C CA . SER A 1 123 ? -30.398 -8.136 25.093 1.00 50.41 123 SER A CA 1
ATOM 1003 C C . SER A 1 123 ? -30.247 -9.152 26.240 1.00 50.41 123 SER A C 1
ATOM 1005 O O . SER A 1 123 ? -31.264 -9.574 26.792 1.00 50.41 123 SER A O 1
ATOM 1007 N N . ASP A 1 124 ? -29.029 -9.487 26.675 1.00 48.75 124 ASP A N 1
ATOM 1008 C CA . ASP A 1 124 ? -28.819 -10.390 27.820 1.00 48.75 124 ASP A CA 1
ATOM 1009 C C . ASP A 1 124 ? -28.818 -9.667 29.184 1.00 48.75 124 ASP A C 1
ATOM 1011 O O . ASP A 1 124 ? -29.008 -10.304 30.222 1.00 48.75 124 ASP A O 1
ATOM 1015 N N . SER A 1 125 ? -28.626 -8.341 29.222 1.00 54.47 125 SER A N 1
ATOM 1016 C CA . SER A 1 125 ? -28.489 -7.596 30.488 1.00 54.47 125 SER A CA 1
ATOM 1017 C C . SER A 1 125 ? -29.803 -6.990 30.996 1.00 54.47 125 SER A C 1
ATOM 1019 O O . SER A 1 125 ? -29.989 -6.834 32.204 1.00 54.47 125 SER A O 1
ATOM 1021 N N . ASP A 1 126 ? -30.765 -6.743 30.106 1.00 55.03 126 ASP A N 1
ATOM 1022 C CA . ASP A 1 126 ? -32.023 -6.070 30.446 1.00 55.03 126 ASP A CA 1
ATOM 1023 C C . ASP A 1 126 ? -32.943 -6.936 31.331 1.00 55.03 126 ASP A C 1
ATOM 1025 O O . ASP A 1 126 ? -33.678 -6.412 32.173 1.00 55.03 126 ASP A O 1
ATOM 1029 N N . GLN A 1 127 ? -32.871 -8.271 31.216 1.00 58.91 127 GLN A N 1
ATOM 1030 C CA . GLN A 1 127 ? -33.589 -9.190 32.112 1.00 58.91 127 GLN A CA 1
ATOM 1031 C C . GLN A 1 127 ? -33.004 -9.199 33.534 1.00 58.91 127 GLN A C 1
ATOM 1033 O O . GLN A 1 127 ? -33.770 -9.190 34.501 1.00 58.91 127 GLN A O 1
ATOM 1038 N N . GLU A 1 128 ? -31.673 -9.180 33.678 1.00 54.84 128 GLU A N 1
ATOM 1039 C CA . GLU A 1 128 ? -30.998 -9.134 34.986 1.00 54.84 128 GLU A CA 1
ATOM 1040 C C . GLU A 1 128 ? -31.168 -7.758 35.655 1.00 54.84 128 GLU A C 1
ATOM 1042 O O . GLU A 1 128 ? -31.430 -7.688 36.857 1.00 54.84 128 GLU A O 1
ATOM 1047 N N . ILE A 1 129 ? -31.094 -6.662 34.891 1.00 55.06 129 ILE A N 1
ATOM 1048 C CA . ILE A 1 129 ? -31.288 -5.291 35.392 1.00 55.06 129 ILE A CA 1
ATOM 1049 C C . ILE A 1 129 ? -32.731 -5.089 35.869 1.00 55.06 129 ILE A C 1
ATOM 1051 O O . ILE A 1 129 ? -32.948 -4.618 36.986 1.00 55.06 129 ILE A O 1
ATOM 1055 N N . ASN A 1 130 ? -33.727 -5.512 35.084 1.00 60.00 130 ASN A N 1
ATOM 1056 C CA . ASN A 1 130 ? -35.134 -5.422 35.475 1.00 60.00 130 ASN A CA 1
ATOM 1057 C C . ASN A 1 130 ? -35.445 -6.304 36.702 1.00 60.00 130 ASN A C 1
ATOM 1059 O O . ASN A 1 130 ? -36.130 -5.866 37.627 1.00 60.00 130 ASN A O 1
ATOM 1063 N N . ALA A 1 131 ? -34.881 -7.517 36.777 1.00 58.66 131 ALA A N 1
ATOM 1064 C CA . ALA A 1 131 ? -35.018 -8.382 37.950 1.00 58.66 131 ALA A CA 1
ATOM 1065 C C . ALA A 1 131 ? -34.385 -7.767 39.210 1.00 58.66 131 ALA A C 1
ATOM 1067 O O . ALA A 1 131 ? -34.985 -7.830 40.285 1.00 58.66 131 ALA A O 1
ATOM 1068 N N . ASN A 1 132 ? -33.218 -7.129 39.084 1.00 59.41 132 ASN A N 1
ATOM 1069 C CA . ASN A 1 132 ? -32.537 -6.464 40.194 1.00 59.41 132 ASN A CA 1
ATOM 1070 C C . ASN A 1 132 ? -33.275 -5.200 40.658 1.00 59.41 132 ASN A C 1
ATOM 1072 O O . ASN A 1 132 ? -33.403 -5.000 41.862 1.00 59.41 132 ASN A O 1
ATOM 1076 N N . ILE A 1 133 ? -33.837 -4.398 39.745 1.00 70.31 133 ILE A N 1
ATOM 1077 C CA . ILE A 1 133 ? -34.690 -3.246 40.092 1.00 70.31 133 ILE A CA 1
ATOM 1078 C C . ILE A 1 133 ? -35.940 -3.717 40.847 1.00 70.31 133 ILE A C 1
ATOM 1080 O O . ILE A 1 133 ? -36.254 -3.197 41.916 1.00 70.31 133 ILE A O 1
ATOM 1084 N N . VAL A 1 134 ? -36.625 -4.747 40.340 1.00 67.25 134 VAL A N 1
ATOM 1085 C CA . VAL A 1 134 ? -37.815 -5.327 40.989 1.00 67.25 134 VAL A CA 1
ATOM 1086 C C . VAL A 1 134 ? -37.476 -5.937 42.355 1.00 67.25 134 VAL A C 1
ATOM 1088 O O . VAL A 1 134 ? -38.294 -5.890 43.278 1.00 67.25 134 VAL A O 1
ATOM 1091 N N . PHE A 1 135 ? -36.277 -6.499 42.512 1.00 60.84 135 PHE A N 1
ATOM 1092 C CA . PHE A 1 135 ? -35.808 -7.059 43.777 1.00 60.84 135 PHE A CA 1
ATOM 1093 C C . PHE A 1 135 ? -35.426 -5.972 44.792 1.00 60.84 135 PHE A C 1
ATOM 1095 O O . PHE A 1 135 ? -35.832 -6.074 45.949 1.00 60.84 135 PHE A O 1
ATOM 1102 N N . MET A 1 136 ? -34.749 -4.901 44.362 1.00 69.19 136 MET A N 1
ATOM 1103 C CA . MET A 1 136 ? -34.448 -3.727 45.195 1.00 69.19 136 MET A CA 1
ATOM 1104 C C . MET A 1 136 ? -35.734 -3.073 45.714 1.00 69.19 136 MET A C 1
ATOM 1106 O O . MET A 1 136 ? -35.865 -2.867 46.918 1.00 69.19 136 MET A O 1
ATOM 1110 N N . ALA A 1 137 ? -36.738 -2.887 44.847 1.00 68.62 137 ALA A N 1
ATOM 1111 C CA . ALA A 1 137 ? -38.045 -2.354 45.246 1.00 68.62 137 ALA A CA 1
ATOM 1112 C C . ALA A 1 137 ? -38.781 -3.270 46.246 1.00 68.62 137 ALA A C 1
ATOM 1114 O O . ALA A 1 137 ? -39.490 -2.802 47.138 1.00 68.62 137 ALA A O 1
ATOM 1115 N N . LYS A 1 138 ? -38.621 -4.597 46.123 1.00 65.31 138 LYS A N 1
ATOM 1116 C CA . LYS A 1 138 ? -39.179 -5.563 47.085 1.00 65.31 138 LYS A CA 1
ATOM 1117 C C . LYS A 1 138 ? -38.472 -5.519 48.438 1.00 65.31 138 LYS A C 1
ATOM 1119 O O . LYS A 1 138 ? -39.151 -5.674 49.447 1.00 65.31 138 LYS A O 1
ATOM 1124 N N . ILE A 1 139 ? -37.155 -5.320 48.473 1.00 64.06 139 ILE A N 1
ATOM 1125 C CA . ILE A 1 139 ? -36.396 -5.183 49.724 1.00 64.06 139 ILE A CA 1
ATOM 1126 C C . ILE A 1 139 ? -36.756 -3.874 50.427 1.00 64.06 139 ILE A C 1
ATOM 1128 O O . ILE A 1 139 ? -37.072 -3.916 51.612 1.00 64.06 139 ILE A O 1
ATOM 1132 N N . GLU A 1 140 ? -36.786 -2.747 49.708 1.00 68.88 140 GLU A N 1
ATOM 1133 C CA . GLU A 1 140 ? -37.235 -1.460 50.262 1.00 68.88 140 GLU A CA 1
ATOM 1134 C C . GLU A 1 140 ? -38.625 -1.576 50.890 1.00 68.88 140 GLU A C 1
ATOM 1136 O O . GLU A 1 140 ? -38.842 -1.114 52.007 1.00 68.88 140 GLU A O 1
ATOM 1141 N N . LYS A 1 141 ? -39.547 -2.275 50.219 1.00 67.81 141 LYS A N 1
ATOM 1142 C CA . LYS A 1 141 ? -40.889 -2.520 50.749 1.00 67.81 141 LYS A CA 1
ATOM 1143 C C . LYS A 1 141 ? -40.882 -3.370 52.029 1.00 67.81 141 LYS A C 1
ATOM 1145 O O . LYS A 1 141 ? -41.566 -3.028 52.985 1.00 67.81 141 LYS A O 1
ATOM 1150 N N . VAL A 1 142 ? -40.117 -4.464 52.062 1.00 58.41 142 VAL A N 1
ATOM 1151 C CA . VAL A 1 142 ? -40.037 -5.355 53.238 1.00 58.41 142 VAL A CA 1
ATOM 1152 C C . VAL A 1 142 ? -39.395 -4.652 54.441 1.00 58.41 142 VAL A C 1
ATOM 1154 O O . VAL A 1 142 ? -39.805 -4.895 55.572 1.00 58.41 142 VAL A O 1
ATOM 1157 N N . LEU A 1 143 ? -38.430 -3.757 54.210 1.00 56.94 143 LEU A N 1
ATOM 1158 C CA . LEU A 1 143 ? -37.834 -2.930 55.263 1.00 56.94 143 LEU A CA 1
ATOM 1159 C C . LEU A 1 143 ? -38.840 -1.914 55.829 1.00 56.94 143 LEU A C 1
ATOM 1161 O O . LEU A 1 143 ? -38.880 -1.718 57.040 1.00 56.94 143 LEU A O 1
ATOM 1165 N N . PHE A 1 144 ? -39.690 -1.332 54.977 1.00 56.25 144 PHE A N 1
ATOM 1166 C CA . PHE A 1 144 ? -40.728 -0.377 55.383 1.00 56.25 144 PHE A CA 1
ATOM 1167 C C . PHE A 1 144 ? -41.872 -1.039 56.173 1.00 56.25 144 PHE A C 1
ATOM 1169 O O . PHE A 1 144 ? -42.376 -0.475 57.142 1.00 56.25 144 PHE A O 1
ATOM 1176 N N . ASP A 1 145 ? -42.256 -2.263 55.800 1.00 48.66 145 ASP A N 1
ATOM 1177 C CA . ASP A 1 145 ? -43.319 -3.018 56.479 1.00 48.66 145 ASP A CA 1
ATOM 1178 C C . ASP A 1 145 ? -42.872 -3.546 57.870 1.00 48.66 145 ASP A C 1
ATOM 1180 O O . ASP A 1 145 ? -43.706 -3.749 58.754 1.00 48.66 145 ASP A O 1
ATOM 1184 N N . SER A 1 146 ? -41.560 -3.718 58.103 1.00 53.44 146 SER A N 1
ATOM 1185 C CA . SER A 1 146 ? -40.981 -4.188 59.378 1.00 53.44 146 SER A CA 1
ATOM 1186 C C . SER A 1 146 ? -40.910 -3.114 60.473 1.00 53.44 146 SER A C 1
ATOM 1188 O O . SER A 1 146 ? -40.880 -3.462 61.652 1.00 53.44 146 SER A O 1
ATOM 1190 N N . GLU A 1 147 ? -40.904 -1.822 60.128 1.00 53.19 147 GLU A N 1
ATOM 1191 C CA . GLU A 1 147 ? -40.995 -0.726 61.112 1.00 53.19 147 GLU A CA 1
ATOM 1192 C C . GLU A 1 147 ? -42.401 -0.632 61.748 1.00 53.19 147 GLU A C 1
ATOM 1194 O O . GLU A 1 147 ? -42.568 -0.037 62.813 1.00 53.19 147 GLU A O 1
ATOM 1199 N N . ALA A 1 148 ? -43.412 -1.262 61.133 1.00 52.44 148 ALA A N 1
ATOM 1200 C CA . ALA A 1 148 ? -44.814 -1.210 61.552 1.00 52.44 148 ALA A CA 1
ATOM 1201 C C . ALA A 1 148 ? -45.287 -2.416 62.395 1.00 52.44 148 ALA A C 1
ATOM 1203 O O . ALA A 1 148 ? -46.411 -2.407 62.902 1.00 52.44 148 ALA A O 1
ATOM 1204 N N . SER A 1 149 ? -44.483 -3.469 62.560 1.00 51.75 149 SER A N 1
ATOM 1205 C CA . SER A 1 149 ? -44.841 -4.639 63.376 1.00 51.75 149 SER A CA 1
ATOM 1206 C C . SER A 1 149 ? -43.605 -5.239 64.033 1.00 51.75 149 SER A C 1
ATOM 1208 O O . SER A 1 149 ? -42.739 -5.778 63.359 1.00 51.75 149 SER A O 1
ATOM 1210 N N . SER A 1 150 ? -43.526 -5.151 65.363 1.00 47.06 150 SER A N 1
ATOM 1211 C CA . SER A 1 150 ? -42.479 -5.791 66.157 1.00 47.06 150 SER A CA 1
ATOM 1212 C C . SER A 1 150 ? -42.987 -7.114 66.745 1.00 47.06 150 SER A C 1
ATOM 1214 O O . SER A 1 150 ? -43.772 -7.134 67.695 1.00 47.06 150 SER A O 1
ATOM 1216 N N . SER A 1 151 ? -42.549 -8.249 66.189 1.00 52.16 151 SER A N 1
ATOM 1217 C CA . SER A 1 151 ? -42.778 -9.582 66.766 1.00 52.16 151 SER A CA 1
ATOM 1218 C C . SER A 1 151 ? -41.517 -10.461 66.711 1.00 52.16 151 SER A C 1
ATOM 1220 O O . SER A 1 151 ? -40.642 -10.282 65.871 1.00 52.16 151 SER A O 1
ATOM 1222 N N . SER A 1 152 ? -41.404 -11.466 67.590 1.00 53.84 152 SER A N 1
ATOM 1223 C CA . SER A 1 152 ? -40.206 -12.329 67.678 1.00 53.84 152 SER A CA 1
ATOM 1224 C C . SER A 1 152 ? -40.012 -13.288 66.483 1.00 53.84 152 SER A C 1
ATOM 1226 O O . SER A 1 152 ? -39.035 -14.037 66.448 1.00 53.84 152 SER A O 1
ATOM 1228 N N . ALA A 1 153 ? -40.941 -13.317 65.520 1.00 54.06 153 ALA A N 1
ATOM 1229 C CA . ALA A 1 153 ? -40.776 -14.039 64.258 1.00 54.06 153 ALA A CA 1
ATOM 1230 C C . ALA A 1 153 ? -39.919 -13.251 63.246 1.00 54.06 153 ALA A C 1
ATOM 1232 O O . ALA A 1 153 ? -39.314 -13.859 62.360 1.00 54.06 153 ALA A O 1
ATOM 1233 N N . ASP A 1 154 ? -39.811 -11.930 63.416 1.00 54.31 154 ASP A N 1
ATOM 1234 C CA . ASP A 1 154 ? -39.138 -11.018 62.485 1.00 54.31 154 ASP A CA 1
ATOM 1235 C C . ASP A 1 154 ? -37.601 -11.129 62.544 1.00 54.31 154 ASP A C 1
ATOM 1237 O O . ASP A 1 154 ? -36.917 -10.944 61.536 1.00 54.31 154 ASP A O 1
ATOM 1241 N N . GLU A 1 155 ? -37.040 -11.555 63.681 1.00 57.53 155 GLU A N 1
ATOM 1242 C CA . GLU A 1 155 ? -35.588 -11.676 63.898 1.00 57.53 155 GLU A CA 1
ATOM 1243 C C . GLU A 1 155 ? -34.957 -12.837 63.097 1.00 57.53 155 GLU A C 1
ATOM 1245 O O . GLU A 1 155 ? -33.897 -12.691 62.493 1.00 57.53 155 GLU A O 1
ATOM 1250 N N . LYS A 1 156 ? -35.656 -13.976 62.972 1.00 62.12 156 LYS A N 1
ATOM 1251 C CA . LYS A 1 156 ? -35.214 -15.105 62.121 1.00 62.12 156 LYS A CA 1
ATOM 1252 C C . LYS A 1 156 ? -35.405 -14.842 60.626 1.00 62.12 156 LYS A C 1
ATOM 1254 O O . LYS A 1 156 ? -34.719 -15.438 59.792 1.00 62.12 156 LYS A O 1
ATOM 1259 N N . ILE A 1 157 ? -36.372 -13.995 60.272 1.00 63.38 157 ILE A N 1
ATOM 1260 C CA . ILE A 1 157 ? -36.610 -13.586 58.884 1.00 63.38 157 ILE A CA 1
ATOM 1261 C C . ILE A 1 157 ? -35.507 -12.613 58.447 1.00 63.38 157 ILE A C 1
ATOM 1263 O O . ILE A 1 157 ? -34.987 -12.760 57.338 1.00 63.38 157 ILE A O 1
ATOM 1267 N N . SER A 1 158 ? -35.088 -11.692 59.323 1.00 66.19 158 SER A N 1
ATOM 1268 C CA . SER A 1 158 ? -34.011 -10.738 59.037 1.00 66.19 158 SER A CA 1
ATOM 1269 C C . SER A 1 158 ? -32.654 -11.431 58.834 1.00 66.19 158 SER A C 1
ATOM 1271 O O . SER A 1 158 ? -31.986 -11.161 57.835 1.00 66.19 158 SER A O 1
ATOM 1273 N N . GLU A 1 159 ? -32.292 -12.412 59.670 1.00 73.75 159 GLU A N 1
ATOM 1274 C CA . GLU A 1 159 ? -31.054 -13.198 59.525 1.00 73.75 159 GLU A CA 1
ATOM 1275 C C . GLU A 1 159 ? -30.969 -13.911 58.167 1.00 73.75 159 GLU A C 1
ATOM 1277 O O . GLU A 1 159 ? -29.962 -13.827 57.457 1.00 73.75 159 GLU A O 1
ATOM 1282 N N . LYS A 1 160 ? -32.063 -14.558 57.745 1.00 77.56 160 LYS A N 1
ATOM 1283 C CA . LYS A 1 160 ? -32.128 -15.268 56.460 1.00 77.56 160 LYS A CA 1
ATOM 1284 C C . LYS A 1 160 ? -32.073 -14.318 55.258 1.00 77.56 160 LYS A C 1
ATOM 1286 O O . LYS A 1 160 ? -31.574 -14.696 54.194 1.00 77.56 160 LYS A O 1
ATOM 1291 N N . CYS A 1 161 ? -32.590 -13.098 55.402 1.00 72.50 161 CYS A N 1
ATOM 1292 C CA . CYS A 1 161 ? -32.475 -12.048 54.390 1.00 72.50 161 CYS A CA 1
ATOM 1293 C C . CYS A 1 161 ? -31.033 -11.530 54.275 1.00 72.50 161 CYS A C 1
ATOM 1295 O O . CYS A 1 161 ? -30.527 -11.396 53.160 1.00 72.50 161 CYS A O 1
ATOM 1297 N N . ILE A 1 162 ? -30.347 -11.324 55.403 1.00 80.25 162 ILE A N 1
ATOM 1298 C CA . ILE A 1 162 ? -28.942 -10.889 55.446 1.00 80.25 162 ILE A CA 1
ATOM 1299 C C . ILE A 1 162 ? -28.021 -11.943 54.817 1.00 80.25 162 ILE A C 1
ATOM 1301 O O . ILE A 1 162 ? -27.150 -11.610 54.012 1.00 80.25 162 ILE A O 1
ATOM 1305 N N . GLU A 1 163 ? -28.226 -13.226 55.117 1.00 83.12 163 GLU A N 1
ATOM 1306 C CA . GLU A 1 163 ? -27.394 -14.301 54.567 1.00 83.12 163 GLU A CA 1
ATOM 1307 C C . GLU A 1 163 ? -27.526 -14.417 53.038 1.00 83.12 163 GLU A C 1
ATOM 1309 O O . GLU A 1 163 ? -26.522 -14.536 52.327 1.00 83.12 163 GLU A O 1
ATOM 1314 N N . LYS A 1 164 ? -28.751 -14.289 52.508 1.00 84.00 164 LYS A N 1
ATOM 1315 C CA . LYS A 1 164 ? -28.991 -14.234 51.057 1.00 84.00 164 LYS A CA 1
ATOM 1316 C C . LYS A 1 164 ? -28.346 -13.009 50.409 1.00 84.00 164 LYS A C 1
ATOM 1318 O O . LYS A 1 164 ? -27.721 -13.151 49.358 1.00 84.00 164 LYS A O 1
ATOM 1323 N N . ALA A 1 165 ? -28.449 -11.836 51.036 1.00 79.88 165 ALA A N 1
ATOM 1324 C CA . ALA A 1 165 ? -27.814 -10.614 50.543 1.00 79.88 165 ALA A CA 1
ATOM 1325 C C . ALA A 1 165 ? -26.281 -10.752 50.489 1.00 79.88 165 ALA A C 1
ATOM 1327 O O . ALA A 1 165 ? -25.653 -10.369 49.501 1.00 79.88 165 ALA A O 1
ATOM 1328 N N . ASN A 1 166 ? -25.673 -11.385 51.496 1.00 84.06 166 ASN A N 1
ATOM 1329 C CA . ASN A 1 166 ? -24.233 -11.641 51.533 1.00 84.06 166 ASN A CA 1
ATOM 1330 C C . ASN A 1 166 ? -23.777 -12.624 50.444 1.00 84.06 166 ASN A C 1
ATOM 1332 O O . ASN A 1 166 ? -22.759 -12.392 49.785 1.00 84.06 166 ASN A O 1
ATOM 1336 N N . GLN A 1 167 ? -24.529 -13.705 50.212 1.00 87.38 167 GLN A N 1
ATOM 1337 C CA . GLN A 1 167 ? -24.247 -14.638 49.113 1.00 87.38 167 GLN A CA 1
ATOM 1338 C C . GLN A 1 167 ? -24.343 -13.945 47.748 1.00 87.38 167 GLN A C 1
ATOM 1340 O O . GLN A 1 167 ? -23.474 -14.136 46.895 1.00 87.38 167 GLN A O 1
ATOM 1345 N N . GLN A 1 168 ? -25.352 -13.093 47.566 1.00 84.06 168 GLN A N 1
ATOM 1346 C CA . GLN A 1 168 ? -25.555 -12.335 46.337 1.00 84.06 168 GLN A CA 1
ATOM 1347 C C . GLN A 1 168 ? -24.442 -11.295 46.111 1.00 84.06 168 GLN A C 1
ATOM 1349 O O . GLN A 1 168 ? -23.889 -11.213 45.015 1.00 84.06 168 GLN A O 1
ATOM 1354 N N . SER A 1 169 ? -24.024 -10.578 47.158 1.00 84.31 169 SER A N 1
ATOM 1355 C CA . SER A 1 169 ? -22.877 -9.659 47.120 1.00 84.31 169 SER A CA 1
ATOM 1356 C C . SER A 1 169 ? -21.584 -10.372 46.706 1.00 84.31 169 SER A C 1
ATOM 1358 O O . SER A 1 169 ? -20.847 -9.899 45.838 1.00 84.31 169 SER A O 1
ATOM 1360 N N . LYS A 1 170 ? -21.332 -11.571 47.250 1.00 90.75 170 LYS A N 1
ATOM 1361 C CA . LYS A 1 170 ? -20.165 -12.386 46.885 1.00 90.75 170 LYS A CA 1
ATOM 1362 C C . LYS A 1 170 ? -20.201 -12.831 45.419 1.00 90.75 170 LYS A C 1
ATOM 1364 O O . LYS A 1 170 ? -19.165 -12.796 44.755 1.00 90.75 170 LYS A O 1
ATOM 1369 N N . TYR A 1 171 ? -21.373 -13.216 44.910 1.00 85.44 171 TYR A N 1
ATOM 1370 C CA . TYR A 1 171 ? -21.560 -13.554 43.496 1.00 85.44 171 TYR A CA 1
ATOM 1371 C C . TYR A 1 171 ? -21.232 -12.362 42.585 1.00 85.44 171 TYR A C 1
ATOM 1373 O O . TYR A 1 171 ? -20.407 -12.495 41.680 1.00 85.44 171 TYR A O 1
ATOM 1381 N N . PHE A 1 172 ? -21.794 -11.182 42.868 1.00 81.69 172 PHE A N 1
ATOM 1382 C CA . PHE A 1 172 ? -21.527 -9.975 42.081 1.00 81.69 172 PHE A CA 1
ATOM 1383 C C . PHE A 1 172 ? -20.061 -9.553 42.135 1.00 81.69 172 PHE A C 1
ATOM 1385 O O . PHE A 1 172 ? -19.479 -9.213 41.108 1.00 81.69 172 PHE A O 1
ATOM 1392 N N . LYS A 1 173 ? -19.425 -9.648 43.306 1.00 90.75 173 LYS A N 1
ATOM 1393 C CA . LYS A 1 173 ? -18.001 -9.336 43.459 1.00 90.75 173 LYS A CA 1
ATOM 1394 C C . LYS A 1 173 ? -17.116 -10.221 42.576 1.00 90.75 173 LYS A C 1
ATOM 1396 O O . LYS A 1 173 ? -16.171 -9.723 41.970 1.00 90.75 173 LYS A O 1
ATOM 1401 N N . ASN A 1 174 ? -17.436 -11.511 42.466 1.00 90.38 174 ASN A N 1
ATOM 1402 C CA . ASN A 1 174 ? -16.718 -12.429 41.580 1.00 90.38 174 ASN A CA 1
ATOM 1403 C C . ASN A 1 174 ? -16.983 -12.128 40.094 1.00 90.38 174 ASN A C 1
ATOM 1405 O O . ASN A 1 174 ? -16.033 -12.121 39.315 1.00 90.38 174 ASN A O 1
ATOM 1409 N N . LYS A 1 175 ? -18.235 -11.831 39.706 1.00 91.25 175 LYS A N 1
ATOM 1410 C CA . LYS A 1 175 ? -18.600 -11.461 38.321 1.00 91.25 175 LYS A CA 1
ATOM 1411 C C . LYS A 1 175 ? -17.898 -10.164 37.888 1.00 91.25 175 LYS A C 1
ATOM 1413 O O . LYS A 1 175 ? -17.361 -10.103 36.789 1.00 91.25 175 LYS A O 1
ATOM 1418 N N . ASN A 1 176 ? -17.803 -9.174 38.779 1.00 88.00 176 ASN A N 1
ATOM 1419 C CA . ASN A 1 176 ? -17.057 -7.937 38.525 1.00 88.00 176 ASN A CA 1
ATOM 1420 C C . ASN A 1 176 ? -15.556 -8.178 38.367 1.00 88.00 176 ASN A C 1
ATOM 1422 O O . ASN A 1 176 ? -14.924 -7.529 37.541 1.00 88.00 176 ASN A O 1
ATOM 1426 N N . LYS A 1 177 ? -14.981 -9.116 39.127 1.00 93.62 177 LYS A N 1
ATOM 1427 C CA . LYS A 1 177 ? -13.572 -9.474 38.960 1.00 93.62 177 LYS A CA 1
ATOM 1428 C C . LYS A 1 177 ? -13.305 -10.129 37.599 1.00 93.62 177 LYS A C 1
ATOM 1430 O O . LYS A 1 177 ? -12.376 -9.718 36.921 1.00 93.62 177 LYS A O 1
ATOM 1435 N N . ASP A 1 178 ? -14.155 -11.064 37.175 1.00 93.44 178 ASP A N 1
ATOM 1436 C CA . ASP A 1 178 ? -14.076 -11.680 35.838 1.00 93.44 178 ASP A CA 1
ATOM 1437 C C . ASP A 1 178 ? -14.231 -10.642 34.709 1.00 93.44 178 ASP A C 1
ATOM 1439 O O . ASP A 1 178 ? -13.507 -10.679 33.715 1.00 93.44 178 ASP A O 1
ATOM 1443 N N . LEU A 1 179 ? -15.134 -9.669 34.875 1.00 93.38 179 LEU A N 1
ATOM 1444 C CA . LEU A 1 179 ? -15.287 -8.552 33.937 1.00 93.38 179 LEU A CA 1
ATOM 1445 C C . LEU A 1 179 ? -14.045 -7.658 33.883 1.00 93.38 179 LEU A C 1
ATOM 1447 O O . LEU A 1 179 ? -13.639 -7.258 32.793 1.00 93.38 179 LEU A O 1
ATOM 1451 N N . GLN A 1 180 ? -13.432 -7.372 35.032 1.00 94.00 180 GLN A N 1
ATOM 1452 C CA . GLN A 1 180 ? -12.208 -6.581 35.097 1.00 94.00 180 GLN A CA 1
ATOM 1453 C C . GLN A 1 180 ? -11.055 -7.283 34.370 1.00 94.00 180 GLN A C 1
ATOM 1455 O O . GLN A 1 180 ? -10.397 -6.670 33.532 1.00 94.00 180 GLN A O 1
ATOM 1460 N N . ASP A 1 181 ? -10.869 -8.582 34.613 1.00 95.75 181 ASP A N 1
ATOM 1461 C CA . ASP A 1 181 ? -9.828 -9.375 33.954 1.00 95.75 181 ASP A CA 1
ATOM 1462 C C . ASP A 1 181 ? -10.046 -9.407 32.425 1.00 95.75 181 ASP A C 1
ATOM 1464 O O . ASP A 1 181 ? -9.105 -9.239 31.645 1.00 95.75 181 ASP A O 1
ATOM 1468 N N . LYS A 1 182 ? -11.302 -9.544 31.970 1.00 96.75 182 LYS A N 1
ATOM 1469 C CA . LYS A 1 182 ? -11.663 -9.455 30.542 1.00 96.75 182 LYS A CA 1
ATOM 1470 C C . LYS A 1 182 ? -11.370 -8.082 29.947 1.00 96.75 182 LYS A C 1
ATOM 1472 O O . LYS A 1 182 ? -10.869 -8.010 28.825 1.00 96.75 182 LYS A O 1
ATOM 1477 N N . TYR A 1 183 ? -11.671 -7.009 30.675 1.00 93.75 183 TYR A N 1
ATOM 1478 C CA . TYR A 1 183 ? -11.379 -5.645 30.242 1.00 93.75 183 TYR A CA 1
ATOM 1479 C C . TYR A 1 183 ? -9.873 -5.426 30.057 1.00 93.75 183 TYR A C 1
ATOM 1481 O O . TYR A 1 183 ? -9.452 -4.901 29.026 1.00 93.75 183 TYR A O 1
ATOM 1489 N N . ASP A 1 184 ? -9.053 -5.897 30.997 1.00 96.69 184 ASP A N 1
ATOM 1490 C CA . ASP A 1 184 ? -7.597 -5.765 30.918 1.00 96.69 184 ASP A CA 1
ATOM 1491 C C . ASP A 1 184 ? -7.011 -6.559 29.736 1.00 96.69 184 ASP A C 1
ATOM 1493 O O . ASP A 1 184 ? -6.141 -6.060 29.015 1.00 96.69 184 ASP A O 1
ATOM 1497 N N . ILE A 1 185 ? -7.532 -7.764 29.466 1.00 97.25 185 ILE A N 1
ATOM 1498 C CA . ILE A 1 185 ? -7.173 -8.547 28.271 1.00 97.25 185 ILE A CA 1
ATOM 1499 C C . ILE A 1 185 ? -7.530 -7.776 26.996 1.00 97.25 185 ILE A C 1
ATOM 1501 O O . ILE A 1 185 ? -6.684 -7.633 26.110 1.00 97.25 185 ILE A O 1
ATOM 1505 N N . LEU A 1 186 ? -8.758 -7.258 26.906 1.00 97.31 186 LEU A N 1
ATOM 1506 C CA . LEU A 1 186 ? -9.237 -6.533 25.729 1.00 97.31 186 LEU A CA 1
ATOM 1507 C C . LEU A 1 186 ? -8.404 -5.270 25.477 1.00 97.31 186 LEU A C 1
ATOM 1509 O O . LEU A 1 186 ? -8.033 -4.973 24.342 1.00 97.31 186 LEU A O 1
ATOM 1513 N N . LYS A 1 187 ? -8.049 -4.555 26.547 1.00 97.38 187 LYS A N 1
ATOM 1514 C CA . LYS A 1 187 ? -7.186 -3.376 26.493 1.00 97.38 187 LYS A CA 1
ATOM 1515 C C . LYS A 1 187 ? -5.804 -3.712 25.930 1.00 97.38 187 LYS A C 1
ATOM 1517 O O . LYS A 1 187 ? -5.329 -3.013 25.039 1.00 97.38 187 LYS A O 1
ATOM 1522 N N . ASN A 1 188 ? -5.186 -4.800 26.386 1.00 96.56 188 ASN A N 1
ATOM 1523 C CA . ASN A 1 188 ? -3.887 -5.252 25.873 1.00 96.56 188 ASN A CA 1
ATOM 1524 C C . ASN A 1 188 ? -3.958 -5.734 24.413 1.00 96.56 188 ASN A C 1
ATOM 1526 O O . ASN A 1 188 ? -3.021 -5.545 23.634 1.00 96.56 188 ASN A O 1
ATOM 1530 N N . GLN A 1 189 ? -5.073 -6.345 24.010 1.00 97.94 189 GLN A N 1
ATOM 1531 C CA . GLN A 1 189 ? -5.307 -6.694 22.608 1.00 97.94 189 GLN A CA 1
ATOM 1532 C C . GLN A 1 189 ? -5.433 -5.440 21.736 1.00 97.94 189 GLN A C 1
ATOM 1534 O O . GLN A 1 189 ? -4.837 -5.388 20.659 1.00 97.94 189 GLN A O 1
ATOM 1539 N N . ALA A 1 190 ? -6.144 -4.415 22.212 1.00 97.44 190 ALA A N 1
ATOM 1540 C CA . ALA A 1 190 ? -6.295 -3.150 21.501 1.00 97.44 190 ALA A CA 1
ATOM 1541 C C . ALA A 1 190 ? -4.947 -2.440 21.302 1.00 97.44 190 ALA A C 1
ATOM 1543 O O . ALA A 1 190 ? -4.645 -2.015 20.188 1.00 97.44 190 ALA A O 1
ATOM 1544 N N . THR A 1 191 ? -4.099 -2.382 22.335 1.00 97.50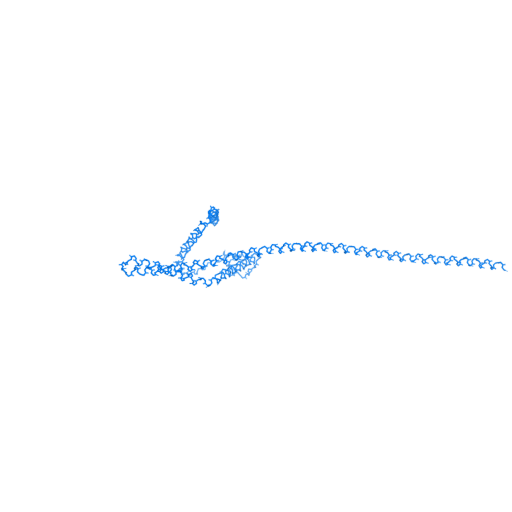 191 THR A N 1
ATOM 1545 C CA . THR A 1 191 ? -2.758 -1.781 22.216 1.00 97.50 191 THR A CA 1
ATOM 1546 C C . THR A 1 191 ? -1.862 -2.564 21.257 1.00 97.50 191 THR A C 1
ATOM 1548 O O . THR A 1 191 ? -1.158 -1.965 20.445 1.00 97.50 191 THR A O 1
ATOM 1551 N N . THR A 1 192 ? -1.932 -3.898 21.282 1.00 97.25 192 THR A N 1
ATOM 1552 C CA . THR A 1 192 ? -1.184 -4.759 20.351 1.00 97.25 192 THR A CA 1
ATOM 1553 C C . THR A 1 192 ? -1.622 -4.523 18.902 1.00 97.25 192 THR A C 1
ATOM 1555 O O . THR A 1 192 ? -0.786 -4.377 18.012 1.00 97.25 192 THR A O 1
ATOM 1558 N N . PHE A 1 193 ? -2.933 -4.437 18.653 1.00 95.88 193 PHE A N 1
ATOM 1559 C CA . PHE A 1 193 ? -3.474 -4.127 17.328 1.00 95.88 193 PHE A CA 1
ATOM 1560 C C . PHE A 1 193 ? -3.045 -2.737 16.845 1.00 95.88 193 PHE A C 1
ATOM 1562 O O . PHE A 1 193 ? -2.661 -2.567 15.687 1.00 95.88 193 PHE A O 1
ATOM 1569 N N . GLU A 1 194 ? -3.052 -1.745 17.735 1.00 97.69 194 GLU A N 1
ATOM 1570 C CA . GLU A 1 194 ? -2.605 -0.392 17.418 1.00 97.69 194 GLU A CA 1
ATOM 1571 C C . GLU A 1 194 ? -1.116 -0.350 17.035 1.00 97.69 194 GLU A C 1
ATOM 1573 O O . GLU A 1 194 ? -0.751 0.300 16.053 1.00 97.69 194 GLU A O 1
ATOM 1578 N N . MET A 1 195 ? -0.259 -1.078 17.759 1.00 97.12 195 MET A N 1
ATOM 1579 C CA . MET A 1 195 ? 1.164 -1.208 17.424 1.00 97.12 195 MET A CA 1
ATOM 1580 C C . MET A 1 195 ? 1.374 -1.868 16.059 1.00 97.12 195 MET A C 1
ATOM 1582 O O . MET A 1 195 ? 2.119 -1.338 15.237 1.00 97.12 195 MET A O 1
ATOM 1586 N N . ASN A 1 196 ? 0.672 -2.970 15.781 1.00 97.44 196 ASN A N 1
ATOM 1587 C CA . ASN A 1 196 ? 0.768 -3.663 14.494 1.00 97.44 196 ASN A CA 1
ATOM 1588 C C . ASN A 1 196 ? 0.325 -2.774 13.322 1.00 97.44 196 ASN A C 1
ATOM 1590 O O . ASN A 1 196 ? 0.944 -2.798 12.262 1.00 97.44 196 ASN A O 1
ATOM 1594 N N . ASN A 1 197 ? -0.710 -1.948 13.504 1.00 96.62 197 ASN A N 1
ATOM 1595 C CA . ASN A 1 197 ? -1.131 -0.989 12.480 1.00 96.62 197 ASN A CA 1
ATOM 1596 C C . ASN A 1 197 ? -0.091 0.110 12.234 1.00 96.62 197 ASN A C 1
ATOM 1598 O O . ASN A 1 197 ? 0.089 0.535 11.094 1.00 96.62 197 ASN A O 1
ATOM 1602 N N . LYS A 1 198 ? 0.593 0.586 13.282 1.00 97.81 198 LYS A N 1
ATOM 1603 C CA . LYS A 1 198 ? 1.689 1.559 13.135 1.00 97.81 198 LYS A CA 1
ATOM 1604 C C . LYS A 1 198 ? 2.848 0.959 12.339 1.00 97.81 198 LYS A C 1
ATOM 1606 O O . LYS A 1 198 ? 3.300 1.590 11.390 1.00 97.81 198 LYS A O 1
ATOM 1611 N N . GLU A 1 199 ? 3.248 -0.265 12.671 1.00 98.38 199 GLU A N 1
ATOM 1612 C CA . GLU A 1 199 ? 4.278 -1.018 11.946 1.00 98.38 199 GLU A CA 1
ATOM 1613 C C . GLU A 1 199 ? 3.898 -1.226 10.470 1.00 98.38 199 GLU A C 1
ATOM 1615 O O . GLU A 1 199 ? 4.677 -0.913 9.573 1.00 98.38 199 GLU A O 1
ATOM 1620 N N . LEU A 1 200 ? 2.663 -1.663 10.197 1.00 98.00 200 LEU A N 1
ATOM 1621 C CA . LEU A 1 200 ? 2.169 -1.858 8.830 1.00 98.00 200 LEU A CA 1
ATOM 1622 C C . LEU A 1 200 ? 2.191 -0.557 8.012 1.00 98.00 200 LEU A C 1
ATOM 1624 O O . LEU A 1 200 ? 2.553 -0.564 6.835 1.00 98.00 200 LEU A O 1
ATOM 1628 N N . ASN A 1 201 ? 1.821 0.568 8.628 1.00 97.31 201 ASN A N 1
ATOM 1629 C CA . ASN A 1 201 ? 1.870 1.875 7.976 1.00 97.31 201 ASN A CA 1
ATOM 1630 C C . ASN A 1 201 ? 3.303 2.303 7.641 1.00 97.31 201 ASN A C 1
ATOM 1632 O O . ASN A 1 201 ? 3.516 2.940 6.610 1.00 97.31 201 ASN A O 1
ATOM 1636 N N . GLU A 1 202 ? 4.278 1.968 8.483 1.00 98.06 202 GLU A N 1
ATOM 1637 C CA . GLU A 1 202 ? 5.679 2.295 8.221 1.00 98.06 202 GLU A CA 1
ATOM 1638 C C . GLU A 1 202 ? 6.243 1.442 7.079 1.00 98.06 202 GLU A C 1
ATOM 1640 O O . GLU A 1 202 ? 6.819 1.985 6.134 1.00 98.06 202 GLU A O 1
ATOM 1645 N N . GLN A 1 203 ? 5.948 0.137 7.071 1.00 98.50 203 GLN A N 1
ATOM 1646 C CA . GLN A 1 203 ? 6.290 -0.750 5.952 1.00 98.50 203 GLN A CA 1
ATOM 1647 C C . GLN A 1 203 ? 5.666 -0.279 4.629 1.00 98.50 203 GLN A C 1
ATOM 1649 O O . GLN A 1 203 ? 6.299 -0.350 3.573 1.00 98.50 203 GLN A O 1
ATOM 1654 N N . LEU A 1 204 ? 4.437 0.248 4.668 1.00 98.44 204 LEU A N 1
ATOM 1655 C CA . LEU A 1 204 ? 3.779 0.806 3.487 1.00 98.44 204 LEU A CA 1
ATOM 1656 C C . LEU A 1 204 ? 4.519 2.036 2.938 1.00 98.44 204 LEU A C 1
ATOM 1658 O O . LEU A 1 204 ? 4.671 2.152 1.722 1.00 98.44 204 LEU A O 1
ATOM 1662 N N . LYS A 1 205 ? 5.000 2.939 3.802 1.00 98.38 205 LYS A N 1
ATOM 1663 C CA . LYS A 1 205 ? 5.793 4.103 3.367 1.00 98.38 205 LYS A CA 1
ATOM 1664 C C . LYS A 1 205 ? 7.103 3.679 2.713 1.00 98.38 205 LYS A C 1
ATOM 1666 O O . LYS A 1 205 ? 7.421 4.180 1.637 1.00 98.38 205 LYS A O 1
ATOM 1671 N N . GLU A 1 206 ? 7.816 2.730 3.317 1.00 98.31 206 GLU A N 1
ATOM 1672 C CA . GLU A 1 206 ? 9.079 2.222 2.773 1.00 98.31 206 GLU A CA 1
ATOM 1673 C C . GLU A 1 206 ? 8.872 1.573 1.391 1.00 98.31 206 GLU A C 1
ATOM 1675 O O . GLU A 1 206 ? 9.662 1.773 0.468 1.00 98.31 206 GLU A O 1
ATOM 1680 N N . LEU A 1 207 ? 7.770 0.836 1.201 1.00 98.44 207 LEU A N 1
ATOM 1681 C CA . LEU A 1 207 ? 7.400 0.279 -0.105 1.00 98.44 207 LEU A CA 1
ATOM 1682 C C . LEU A 1 207 ? 7.090 1.360 -1.147 1.00 98.44 207 LEU A C 1
ATOM 1684 O O . LEU A 1 207 ? 7.463 1.209 -2.312 1.00 98.44 207 LEU A O 1
ATOM 1688 N N . ILE A 1 208 ? 6.416 2.443 -0.753 1.00 98.25 208 ILE A N 1
ATOM 1689 C CA . ILE A 1 208 ? 6.140 3.578 -1.645 1.00 98.25 208 ILE A CA 1
ATOM 1690 C C . ILE A 1 208 ? 7.450 4.233 -2.095 1.00 98.25 208 ILE A C 1
ATOM 1692 O O . ILE A 1 208 ? 7.615 4.506 -3.284 1.00 98.25 208 ILE A O 1
ATOM 1696 N N . GLU A 1 209 ? 8.390 4.443 -1.177 1.00 98.38 209 GLU A N 1
ATOM 1697 C CA . GLU A 1 209 ? 9.702 5.014 -1.488 1.00 98.38 209 GLU A CA 1
ATOM 1698 C C . GLU A 1 209 ? 10.492 4.119 -2.453 1.00 98.38 209 GLU A C 1
ATOM 1700 O O . GLU A 1 209 ? 10.913 4.578 -3.515 1.00 98.38 209 GLU A O 1
ATOM 1705 N N . LYS A 1 210 ? 10.566 2.810 -2.171 1.00 98.44 210 LYS A N 1
ATOM 1706 C CA . LYS A 1 210 ? 11.201 1.824 -3.065 1.00 98.44 210 LYS A CA 1
ATOM 1707 C C . LYS A 1 210 ? 10.580 1.805 -4.463 1.00 98.44 210 LYS A C 1
ATOM 1709 O O . LYS A 1 210 ? 11.300 1.686 -5.453 1.00 98.44 210 LYS A O 1
ATOM 1714 N N . ASN A 1 211 ? 9.256 1.929 -4.566 1.00 98.06 211 ASN A N 1
ATOM 1715 C CA . ASN A 1 211 ? 8.575 1.991 -5.860 1.00 98.06 211 ASN A CA 1
ATOM 1716 C C . ASN A 1 211 ? 8.938 3.259 -6.643 1.00 98.06 211 ASN A C 1
ATOM 1718 O O . ASN A 1 211 ? 9.140 3.185 -7.856 1.00 98.06 211 ASN A O 1
ATOM 1722 N N . ASN A 1 212 ? 9.050 4.406 -5.973 1.00 98.19 212 ASN A N 1
ATOM 1723 C CA . ASN A 1 212 ? 9.459 5.655 -6.616 1.00 98.19 212 ASN A CA 1
ATOM 1724 C C . ASN A 1 212 ? 10.901 5.575 -7.139 1.00 98.19 212 ASN A C 1
ATOM 1726 O O . ASN A 1 212 ? 11.155 5.955 -8.284 1.00 98.19 212 ASN A O 1
ATOM 1730 N N . ASP A 1 213 ? 11.817 5.009 -6.351 1.00 98.50 213 ASP A N 1
ATOM 1731 C CA . ASP A 1 213 ? 13.202 4.764 -6.767 1.00 98.50 213 ASP A CA 1
ATOM 1732 C C . ASP A 1 213 ? 13.279 3.827 -7.976 1.00 98.50 213 ASP A C 1
ATOM 1734 O O . ASP A 1 213 ? 14.016 4.088 -8.931 1.00 98.50 213 ASP A O 1
ATOM 1738 N N . LEU A 1 214 ? 12.479 2.756 -7.984 1.00 98.50 214 LEU A N 1
ATOM 1739 C CA . LEU A 1 214 ? 12.402 1.832 -9.115 1.00 98.50 214 LEU A CA 1
ATOM 1740 C C . LEU A 1 214 ? 11.904 2.538 -10.388 1.00 98.50 214 LEU A C 1
ATOM 1742 O O . LEU A 1 214 ? 12.451 2.330 -11.473 1.00 98.50 214 LEU A O 1
ATOM 1746 N N . ILE A 1 215 ? 10.894 3.404 -10.263 1.00 98.44 215 ILE A N 1
ATOM 1747 C CA . ILE A 1 215 ? 10.387 4.217 -11.376 1.00 98.44 215 ILE A CA 1
ATOM 1748 C C . ILE A 1 215 ? 11.485 5.149 -11.905 1.00 98.44 215 ILE A C 1
ATOM 1750 O O . ILE A 1 215 ? 11.661 5.257 -13.121 1.00 98.44 215 ILE A O 1
ATOM 1754 N N . ALA A 1 216 ? 12.254 5.791 -11.022 1.00 98.25 216 ALA A N 1
ATOM 1755 C CA . ALA A 1 216 ? 13.370 6.644 -11.420 1.00 98.25 216 ALA A CA 1
ATOM 1756 C C . ALA A 1 216 ? 14.451 5.850 -12.177 1.00 98.25 216 ALA A C 1
ATOM 1758 O O . ALA A 1 216 ? 14.870 6.262 -13.261 1.00 98.25 216 ALA A O 1
ATOM 1759 N N . GLN A 1 217 ? 14.837 4.673 -11.671 1.00 98.44 217 GLN A N 1
ATOM 1760 C CA . GLN A 1 217 ? 15.798 3.785 -12.338 1.00 98.44 217 GLN A CA 1
ATOM 1761 C C . GLN A 1 217 ? 15.307 3.332 -13.720 1.00 98.44 217 GLN A C 1
ATOM 1763 O O . GLN A 1 217 ? 16.075 3.332 -14.684 1.00 98.44 217 GLN A O 1
ATOM 1768 N N . MET A 1 218 ? 14.021 2.996 -13.845 1.00 97.94 218 MET A N 1
ATOM 1769 C CA . MET A 1 218 ? 13.408 2.618 -15.119 1.00 97.94 218 MET A CA 1
ATOM 1770 C C . MET A 1 218 ? 13.474 3.755 -16.147 1.00 97.94 218 MET A C 1
ATOM 1772 O O . MET A 1 218 ? 13.777 3.507 -17.316 1.00 97.94 218 MET A O 1
ATOM 1776 N N . ASN A 1 219 ? 13.222 4.997 -15.728 1.00 97.94 219 ASN A N 1
ATOM 1777 C CA . ASN A 1 219 ? 13.302 6.158 -16.615 1.00 97.94 219 ASN A CA 1
ATOM 1778 C C . ASN A 1 219 ? 14.734 6.388 -17.114 1.00 97.94 219 ASN A C 1
ATOM 1780 O O . ASN A 1 219 ? 14.935 6.535 -18.318 1.00 97.94 219 ASN A O 1
ATOM 1784 N N . VAL A 1 220 ? 15.730 6.311 -16.226 1.00 98.31 220 VAL A N 1
ATOM 1785 C CA . VAL A 1 220 ? 17.149 6.417 -16.607 1.00 98.31 220 VAL A CA 1
ATOM 1786 C C . VAL A 1 220 ? 17.537 5.315 -17.595 1.00 98.31 220 VAL A C 1
ATOM 1788 O O . VAL A 1 220 ? 18.180 5.584 -18.609 1.00 98.31 220 VAL A O 1
ATOM 1791 N N . LEU A 1 221 ? 17.123 4.069 -17.350 1.00 98.38 221 LEU A N 1
ATOM 1792 C CA . LEU A 1 221 ? 17.422 2.957 -18.255 1.00 98.38 221 LEU A CA 1
ATOM 1793 C C . LEU A 1 221 ? 16.772 3.153 -19.633 1.00 98.38 221 LEU A C 1
ATOM 1795 O O . LEU A 1 221 ? 17.383 2.856 -20.662 1.00 98.38 221 LEU A O 1
ATOM 1799 N N . LYS A 1 222 ? 15.546 3.682 -19.664 1.00 98.25 222 LYS A N 1
ATOM 1800 C CA . LYS A 1 222 ? 14.838 4.020 -20.900 1.00 98.25 222 LYS A CA 1
ATOM 1801 C C . LYS A 1 222 ? 15.579 5.096 -21.696 1.00 98.25 222 LYS A C 1
ATOM 1803 O O . LYS A 1 222 ? 15.738 4.936 -22.905 1.00 98.25 222 LYS A O 1
ATOM 1808 N N . GLU A 1 223 ? 16.063 6.147 -21.040 1.00 97.81 223 GLU A N 1
ATOM 1809 C CA . GLU A 1 223 ? 16.885 7.187 -21.674 1.00 97.81 223 GLU A CA 1
ATOM 1810 C C . GLU A 1 223 ? 18.200 6.610 -22.215 1.00 97.81 223 GLU A C 1
ATOM 1812 O O . GLU A 1 223 ? 18.552 6.843 -23.371 1.00 97.81 223 GLU A O 1
ATOM 1817 N N . GLN A 1 224 ? 18.890 5.771 -21.436 1.00 97.81 224 GLN A N 1
ATOM 1818 C CA . GLN A 1 224 ? 20.114 5.100 -21.887 1.00 97.81 224 GLN A CA 1
ATOM 1819 C C . GLN A 1 224 ? 19.877 4.206 -23.112 1.00 97.81 224 GLN A C 1
ATOM 1821 O O . GLN A 1 224 ? 20.713 4.168 -24.015 1.00 97.81 224 GLN A O 1
ATOM 1826 N N . LEU A 1 225 ? 18.750 3.491 -23.167 1.00 97.75 225 LEU A N 1
ATOM 1827 C CA . LEU A 1 225 ? 18.369 2.686 -24.330 1.00 97.75 225 LEU A CA 1
ATOM 1828 C C . LEU A 1 225 ? 18.113 3.552 -25.565 1.00 97.75 225 LEU A C 1
ATOM 1830 O O . LEU A 1 225 ? 18.589 3.213 -26.646 1.00 97.75 225 LEU A O 1
ATOM 1834 N N . GLN A 1 226 ? 17.420 4.683 -25.410 1.00 97.00 226 GLN A N 1
ATOM 1835 C CA . GLN A 1 226 ? 17.210 5.630 -26.509 1.00 97.00 226 GLN A CA 1
ATOM 1836 C C . GLN A 1 226 ? 18.540 6.158 -27.053 1.00 97.00 226 GLN A C 1
ATOM 1838 O O . GLN A 1 226 ? 18.756 6.127 -28.262 1.00 97.00 226 GLN A O 1
ATOM 1843 N N . VAL A 1 227 ? 19.461 6.563 -26.171 1.00 97.50 227 VAL A N 1
ATOM 1844 C CA . VAL A 1 227 ? 20.802 7.013 -26.573 1.00 97.50 227 VAL A CA 1
ATOM 1845 C C . VAL A 1 227 ? 21.552 5.904 -27.314 1.00 97.50 227 VAL A C 1
ATOM 1847 O O . VAL A 1 227 ? 22.139 6.165 -28.362 1.00 97.50 227 VAL A O 1
ATOM 1850 N N . LYS A 1 228 ? 21.504 4.656 -26.827 1.00 97.62 228 LYS A N 1
ATOM 1851 C CA . LYS A 1 228 ? 22.142 3.517 -27.508 1.00 97.62 228 LYS A CA 1
ATOM 1852 C C . LYS A 1 228 ? 21.580 3.280 -28.907 1.00 97.62 228 LYS A C 1
ATOM 1854 O O . LYS A 1 228 ? 22.371 3.020 -29.806 1.00 97.62 228 LYS A O 1
ATOM 1859 N N . HIS A 1 229 ? 20.265 3.391 -29.107 1.00 97.00 229 HIS A N 1
ATOM 1860 C CA . HIS A 1 229 ? 19.674 3.265 -30.443 1.00 97.00 229 HIS A CA 1
ATOM 1861 C C . HIS A 1 229 ? 20.218 4.332 -31.398 1.00 97.00 229 HIS A C 1
ATOM 1863 O O . HIS A 1 229 ? 20.729 3.976 -32.452 1.00 97.00 229 HIS A O 1
ATOM 1869 N N . VAL A 1 230 ? 20.250 5.605 -30.985 1.00 97.25 230 VAL A N 1
ATOM 1870 C CA . VAL A 1 230 ? 20.815 6.684 -31.819 1.00 97.25 230 VAL A CA 1
ATOM 1871 C C . VAL A 1 230 ? 22.290 6.428 -32.159 1.00 97.25 230 VAL A C 1
ATOM 1873 O O . VAL A 1 230 ? 22.726 6.646 -33.290 1.00 97.25 230 VAL A O 1
ATOM 1876 N N . VAL A 1 231 ? 23.082 5.940 -31.200 1.00 97.25 231 VAL A N 1
ATOM 1877 C CA . VAL A 1 231 ? 24.497 5.604 -31.440 1.00 97.25 231 VAL A CA 1
ATOM 1878 C C . VAL A 1 231 ? 24.640 4.448 -32.436 1.00 97.25 231 VAL A C 1
ATOM 1880 O O . VAL A 1 231 ? 25.517 4.489 -33.295 1.00 97.25 231 VAL A O 1
ATOM 1883 N N . ILE A 1 232 ? 23.784 3.428 -32.353 1.00 97.75 232 ILE A N 1
ATOM 1884 C CA . ILE A 1 232 ? 23.793 2.304 -33.298 1.00 97.75 232 ILE A CA 1
ATOM 1885 C C . ILE A 1 232 ? 23.405 2.781 -34.701 1.00 97.75 232 ILE A C 1
ATOM 1887 O O . ILE A 1 232 ? 24.115 2.461 -35.653 1.00 97.75 232 ILE A O 1
ATOM 1891 N N . ASP A 1 233 ? 22.348 3.585 -34.824 1.00 97.06 233 ASP A N 1
ATOM 1892 C CA . ASP A 1 233 ? 21.871 4.109 -36.109 1.00 97.06 233 ASP A CA 1
ATOM 1893 C C . ASP A 1 233 ? 22.954 4.959 -36.791 1.00 97.06 233 ASP A C 1
ATOM 1895 O O . ASP A 1 233 ? 23.303 4.736 -37.951 1.00 97.06 233 ASP A O 1
ATOM 1899 N N . THR A 1 234 ? 23.581 5.871 -36.041 1.00 96.75 234 THR A N 1
ATOM 1900 C CA . THR A 1 234 ? 24.678 6.707 -36.561 1.00 96.75 234 THR A CA 1
ATOM 1901 C C . THR A 1 234 ? 25.918 5.889 -36.932 1.00 96.75 234 THR A C 1
ATOM 1903 O O . THR A 1 234 ? 26.597 6.203 -37.914 1.00 96.75 234 THR A O 1
ATOM 1906 N N . HIS A 1 235 ? 26.223 4.820 -36.189 1.00 97.06 235 HIS A N 1
ATOM 1907 C CA . HIS A 1 235 ? 27.309 3.909 -36.540 1.00 97.06 235 HIS A CA 1
ATOM 1908 C C . HIS A 1 235 ? 27.009 3.138 -37.832 1.00 97.06 235 HIS A C 1
ATOM 1910 O O . HIS A 1 235 ? 27.889 3.034 -38.686 1.00 97.06 235 HIS A O 1
ATOM 1916 N N . ALA A 1 236 ? 25.778 2.650 -38.006 1.00 97.38 236 ALA A N 1
ATOM 1917 C CA . ALA A 1 236 ? 25.350 1.948 -39.213 1.00 97.38 236 ALA A CA 1
ATOM 1918 C C . ALA A 1 236 ? 25.430 2.853 -40.456 1.00 97.38 236 ALA A C 1
ATOM 1920 O O . ALA A 1 236 ? 26.006 2.458 -41.470 1.00 97.38 236 ALA A O 1
ATOM 1921 N N . GLU A 1 237 ? 24.955 4.100 -40.358 1.00 96.81 237 GLU A N 1
ATOM 1922 C CA . GLU A 1 237 ? 25.087 5.092 -41.437 1.00 96.81 237 GLU A CA 1
ATOM 1923 C C . GLU A 1 237 ? 26.554 5.381 -41.790 1.00 96.81 237 GLU A C 1
ATOM 1925 O O . GLU A 1 237 ? 26.913 5.538 -42.961 1.00 96.81 237 GLU A O 1
ATOM 1930 N N . CYS A 1 238 ? 27.423 5.471 -40.779 1.00 96.81 238 CYS A N 1
ATOM 1931 C CA . CYS A 1 238 ? 28.854 5.680 -40.980 1.00 96.81 238 CYS A CA 1
ATOM 1932 C C . CYS A 1 238 ? 29.502 4.491 -41.705 1.00 96.81 238 CYS A C 1
ATOM 1934 O O . CYS A 1 238 ? 30.260 4.693 -42.656 1.00 96.81 238 CYS A O 1
ATOM 1936 N N . GLN A 1 239 ? 29.164 3.260 -41.309 1.00 96.94 239 GLN A N 1
ATOM 1937 C CA . GLN A 1 239 ? 29.638 2.047 -41.977 1.00 96.94 239 GLN A CA 1
ATOM 1938 C C . GLN A 1 239 ? 29.196 1.992 -43.445 1.00 96.94 239 GLN A C 1
ATOM 1940 O O . GLN A 1 239 ? 30.012 1.677 -44.310 1.00 96.94 239 GLN A O 1
ATOM 1945 N N . GLU A 1 240 ? 27.948 2.357 -43.754 1.00 97.00 240 GLU A N 1
ATOM 1946 C CA . GLU A 1 240 ? 27.460 2.396 -45.138 1.00 97.00 240 GLU A CA 1
ATOM 1947 C C . GLU A 1 240 ? 28.241 3.412 -45.989 1.00 97.00 240 GLU A C 1
ATOM 1949 O O . GLU A 1 240 ? 28.632 3.118 -47.122 1.00 97.00 240 GLU A O 1
ATOM 1954 N N . LYS A 1 241 ? 28.521 4.603 -45.441 1.00 96.94 241 LYS A N 1
ATOM 1955 C CA . LYS A 1 241 ? 29.350 5.619 -46.115 1.00 96.94 241 LYS A CA 1
ATOM 1956 C C . LYS A 1 241 ? 30.778 5.131 -46.341 1.00 96.94 241 LYS A C 1
ATOM 1958 O O . LYS A 1 241 ? 31.325 5.351 -47.419 1.00 96.94 241 LYS A O 1
ATOM 1963 N N . TYR A 1 242 ? 31.369 4.467 -45.349 1.00 96.56 242 TYR A N 1
ATOM 1964 C CA . TYR A 1 242 ? 32.714 3.910 -45.467 1.00 96.56 242 TYR A CA 1
ATOM 1965 C C . TYR A 1 242 ? 32.782 2.844 -46.567 1.00 96.56 242 TYR A C 1
ATOM 1967 O O . TYR A 1 242 ? 33.653 2.920 -47.427 1.00 96.56 242 TYR A O 1
ATOM 1975 N N . ALA A 1 243 ? 31.814 1.924 -46.608 1.00 97.19 243 ALA A N 1
ATOM 1976 C CA . ALA A 1 243 ? 31.735 0.896 -47.644 1.00 97.19 243 ALA A CA 1
ATOM 1977 C C . ALA A 1 243 ? 31.599 1.493 -49.058 1.00 97.19 243 ALA A C 1
ATOM 1979 O O . ALA A 1 243 ? 32.231 1.007 -49.996 1.00 97.19 243 ALA A O 1
ATOM 1980 N N . LYS A 1 244 ? 30.823 2.578 -49.219 1.00 97.19 244 LYS A N 1
ATOM 1981 C CA . LYS A 1 244 ? 30.716 3.310 -50.497 1.00 97.19 244 LYS A CA 1
ATOM 1982 C C . LYS A 1 244 ? 32.048 3.935 -50.915 1.00 97.19 244 LYS A C 1
ATOM 1984 O O . LYS A 1 244 ? 32.485 3.718 -52.040 1.00 97.19 244 LYS A O 1
ATOM 1989 N N . LEU A 1 245 ? 32.716 4.653 -50.009 1.00 97.00 245 LEU A N 1
ATOM 1990 C CA . LEU A 1 245 ? 34.029 5.258 -50.275 1.00 97.00 245 LEU A CA 1
ATOM 1991 C C . LEU A 1 245 ? 35.095 4.208 -50.605 1.00 97.00 245 LEU A C 1
ATOM 1993 O O . LEU A 1 245 ? 35.952 4.426 -51.461 1.00 97.00 245 LEU A O 1
ATOM 1997 N N . GLU A 1 246 ? 35.054 3.063 -49.931 1.00 96.88 246 GLU A N 1
ATOM 1998 C CA . GLU A 1 246 ? 35.960 1.953 -50.196 1.00 96.88 246 GLU A CA 1
ATOM 1999 C C . GLU A 1 246 ? 35.724 1.364 -51.593 1.00 96.88 246 GLU A C 1
ATOM 2001 O O . GLU A 1 246 ? 36.682 1.192 -52.350 1.00 96.88 246 GLU A O 1
ATOM 2006 N N . ALA A 1 247 ? 34.462 1.151 -51.984 1.00 96.94 247 ALA A N 1
ATOM 2007 C CA . ALA A 1 247 ? 34.103 0.719 -53.333 1.00 96.94 247 ALA A CA 1
ATOM 2008 C C . ALA A 1 247 ? 34.562 1.722 -54.409 1.00 96.94 247 ALA A C 1
ATOM 2010 O O . ALA A 1 247 ? 35.185 1.314 -55.390 1.00 96.94 247 ALA A O 1
ATOM 2011 N N . GLU A 1 248 ? 34.342 3.025 -54.203 1.00 97.50 248 GLU A N 1
ATOM 2012 C CA . GLU A 1 248 ? 34.817 4.089 -55.102 1.00 97.50 248 GLU A CA 1
ATOM 2013 C C . GLU A 1 248 ? 36.346 4.095 -55.227 1.00 97.50 248 GLU A C 1
ATOM 2015 O O . GLU A 1 248 ? 36.888 4.238 -56.325 1.00 97.50 248 GLU A O 1
ATOM 2020 N N . ARG A 1 249 ? 37.066 3.893 -54.114 1.00 97.62 249 ARG A N 1
ATOM 2021 C CA . ARG A 1 249 ? 38.530 3.789 -54.116 1.00 97.62 249 ARG A CA 1
ATOM 2022 C C . ARG A 1 249 ? 38.997 2.584 -54.930 1.00 97.62 249 ARG A C 1
ATOM 2024 O O . ARG A 1 249 ? 39.945 2.715 -55.704 1.00 97.62 249 ARG A O 1
ATOM 2031 N N . TYR A 1 250 ? 38.359 1.424 -54.772 1.00 97.06 250 TYR A N 1
ATOM 2032 C CA . TYR A 1 250 ? 38.679 0.242 -55.573 1.00 97.06 250 TYR A CA 1
ATOM 2033 C C . TYR A 1 250 ? 38.370 0.458 -57.058 1.00 97.06 250 TYR A C 1
ATOM 2035 O O . TYR A 1 250 ? 39.206 0.125 -57.898 1.00 97.06 250 TYR A O 1
ATOM 2043 N N . GLU A 1 251 ? 37.236 1.074 -57.396 1.00 96.75 251 GLU A N 1
ATOM 2044 C CA . GLU A 1 251 ? 36.887 1.397 -58.783 1.00 96.75 251 GLU A CA 1
ATOM 2045 C C . GLU A 1 251 ? 37.897 2.371 -59.411 1.00 96.75 251 GLU A C 1
ATOM 2047 O O . GLU A 1 251 ? 38.360 2.154 -60.534 1.00 96.75 251 GLU A O 1
ATOM 2052 N N . TYR A 1 252 ? 38.307 3.405 -58.668 1.00 96.56 252 TYR A N 1
ATOM 2053 C CA . TYR A 1 252 ? 39.355 4.335 -59.087 1.00 96.56 252 TYR A CA 1
ATOM 2054 C C . TYR A 1 252 ? 40.675 3.611 -59.369 1.00 96.56 252 TYR A C 1
ATOM 2056 O O . TYR A 1 252 ? 41.283 3.840 -60.413 1.00 96.56 252 TYR A O 1
ATOM 2064 N N . MET A 1 253 ? 41.098 2.708 -58.477 1.00 95.88 253 MET A N 1
ATOM 2065 C CA . MET A 1 253 ? 42.323 1.923 -58.656 1.00 95.88 253 MET A CA 1
ATOM 2066 C C . MET A 1 253 ? 42.254 1.031 -59.901 1.00 95.88 253 MET A C 1
ATOM 2068 O O . MET A 1 253 ? 43.203 1.017 -60.681 1.00 95.88 253 MET A O 1
ATOM 2072 N N . ILE A 1 254 ? 41.128 0.344 -60.129 1.00 96.56 254 ILE A N 1
ATOM 2073 C CA . ILE A 1 254 ? 40.911 -0.481 -61.330 1.00 96.56 254 ILE A CA 1
ATOM 2074 C C . ILE A 1 254 ? 41.005 0.381 -62.595 1.00 96.56 254 ILE A C 1
ATOM 2076 O O . ILE A 1 254 ? 41.712 0.028 -63.540 1.00 96.56 254 ILE A O 1
ATOM 2080 N N . ARG A 1 255 ? 40.325 1.535 -62.608 1.00 96.31 255 ARG A N 1
ATOM 2081 C CA . ARG A 1 255 ? 40.322 2.458 -63.749 1.00 96.31 255 ARG A CA 1
ATOM 2082 C C . ARG A 1 255 ? 41.721 3.004 -64.030 1.00 96.31 255 ARG A C 1
ATOM 2084 O O . ARG A 1 255 ? 42.137 3.045 -65.183 1.00 96.31 255 ARG A O 1
ATOM 2091 N N . TYR A 1 256 ? 42.447 3.389 -62.981 1.00 94.56 256 TYR A N 1
ATOM 2092 C CA . TYR A 1 256 ? 43.828 3.851 -63.075 1.00 94.56 256 TYR A CA 1
ATOM 2093 C C . TYR A 1 256 ? 44.723 2.770 -63.687 1.00 94.56 256 TYR A C 1
ATOM 2095 O O . TYR A 1 256 ? 45.367 3.041 -64.693 1.00 94.56 256 TYR A O 1
ATOM 2103 N N . SER A 1 257 ? 44.701 1.534 -63.176 1.00 94.12 257 SER A N 1
ATOM 2104 C CA . SER A 1 257 ? 45.476 0.419 -63.743 1.00 94.12 257 SER A CA 1
ATOM 2105 C C . SER A 1 257 ? 45.178 0.179 -65.228 1.00 94.12 257 SER A C 1
ATOM 2107 O O . SER A 1 257 ? 46.111 0.075 -66.021 1.00 94.12 257 SER A O 1
ATOM 2109 N N . ALA A 1 258 ? 43.903 0.194 -65.629 1.00 94.00 258 ALA A N 1
ATOM 2110 C CA . ALA A 1 258 ? 43.520 0.031 -67.032 1.00 94.00 258 ALA A CA 1
ATOM 2111 C C . ALA A 1 258 ? 44.083 1.140 -67.943 1.00 94.00 258 ALA A C 1
ATOM 2113 O O . ALA A 1 258 ? 44.476 0.864 -69.077 1.00 94.00 258 ALA A O 1
ATOM 2114 N N . TYR A 1 259 ? 44.165 2.390 -67.465 1.00 92.06 259 TYR A N 1
ATOM 2115 C CA . TYR A 1 259 ? 44.806 3.473 -68.220 1.00 92.06 259 TYR A CA 1
ATOM 2116 C C . TYR A 1 259 ? 46.293 3.199 -68.484 1.00 92.06 259 TYR A C 1
ATOM 2118 O O . TYR A 1 259 ? 46.747 3.440 -69.602 1.00 92.06 259 TYR A O 1
ATOM 2126 N N . PHE A 1 260 ? 47.039 2.676 -67.502 1.00 91.25 260 PHE A N 1
ATOM 2127 C CA . PHE A 1 260 ? 48.456 2.325 -67.691 1.00 91.25 260 PHE A CA 1
ATOM 2128 C C . PHE A 1 260 ? 48.641 1.211 -68.717 1.00 91.25 260 PHE A C 1
ATOM 2130 O O . PHE A 1 260 ? 49.529 1.306 -69.567 1.00 91.25 260 PHE A O 1
ATOM 2137 N N . ASP A 1 261 ? 47.805 0.175 -68.657 1.00 91.81 261 ASP A N 1
ATOM 2138 C CA . ASP A 1 261 ? 47.879 -0.947 -69.591 1.00 91.81 261 ASP A CA 1
ATOM 2139 C C . ASP A 1 261 ? 47.549 -0.507 -71.026 1.00 91.81 261 ASP A C 1
ATOM 2141 O O . ASP A 1 261 ? 48.279 -0.851 -71.958 1.00 91.81 261 ASP A O 1
ATOM 2145 N N . ASN A 1 262 ? 46.515 0.322 -71.207 1.00 91.19 262 ASN A N 1
ATOM 2146 C CA . ASN A 1 262 ? 46.144 0.877 -72.514 1.00 91.19 262 ASN A CA 1
ATOM 2147 C C . ASN A 1 262 ? 47.249 1.767 -73.105 1.00 91.19 262 ASN A C 1
ATOM 2149 O O . ASN A 1 262 ? 47.581 1.651 -74.283 1.00 91.19 262 ASN A O 1
ATOM 2153 N N . ASP A 1 263 ? 47.841 2.647 -72.296 1.00 89.94 263 ASP A N 1
ATOM 2154 C CA . ASP A 1 263 ? 48.950 3.519 -72.702 1.00 89.94 263 ASP A CA 1
ATOM 2155 C C . ASP A 1 263 ? 50.203 2.705 -73.081 1.00 89.94 263 ASP A C 1
ATOM 2157 O O . ASP A 1 263 ? 50.888 2.998 -74.065 1.00 89.94 263 ASP A O 1
ATOM 2161 N N . LYS A 1 264 ? 50.471 1.611 -72.356 1.00 88.81 264 LYS A N 1
ATOM 2162 C CA . LYS A 1 264 ? 51.518 0.648 -72.714 1.00 88.81 264 LYS A CA 1
ATOM 2163 C C . LYS A 1 264 ? 51.235 -0.028 -74.062 1.00 88.81 264 LYS A C 1
ATOM 2165 O O . LYS A 1 264 ? 52.115 -0.007 -74.921 1.00 88.81 264 LYS A O 1
ATOM 2170 N N . GLN A 1 265 ? 50.028 -0.557 -74.275 1.00 87.88 265 GLN A N 1
ATOM 2171 C CA . GLN A 1 265 ? 49.636 -1.193 -75.541 1.00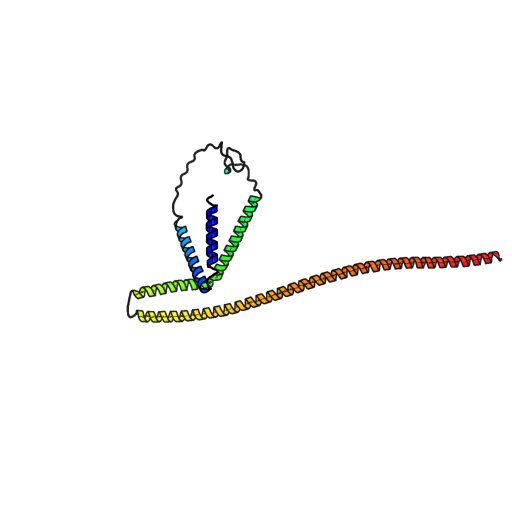 87.88 265 GLN A CA 1
ATOM 2172 C C . GLN A 1 265 ? 49.697 -0.223 -76.730 1.00 87.88 265 GLN A C 1
ATOM 2174 O O . GLN A 1 265 ? 50.183 -0.581 -77.800 1.00 87.88 265 GLN A O 1
ATOM 2179 N N . HIS A 1 266 ? 49.248 1.021 -76.553 1.00 85.94 266 HIS A N 1
ATOM 2180 C CA . HIS A 1 266 ? 49.290 2.037 -77.606 1.00 85.94 266 HIS A CA 1
ATOM 2181 C C . HIS A 1 266 ? 50.730 2.380 -78.020 1.00 85.94 266 HIS A C 1
ATOM 2183 O O . HIS A 1 266 ? 51.027 2.506 -79.208 1.00 85.94 266 HIS A O 1
ATOM 2189 N N . ARG A 1 267 ? 51.659 2.485 -77.057 1.00 86.69 267 ARG A N 1
AT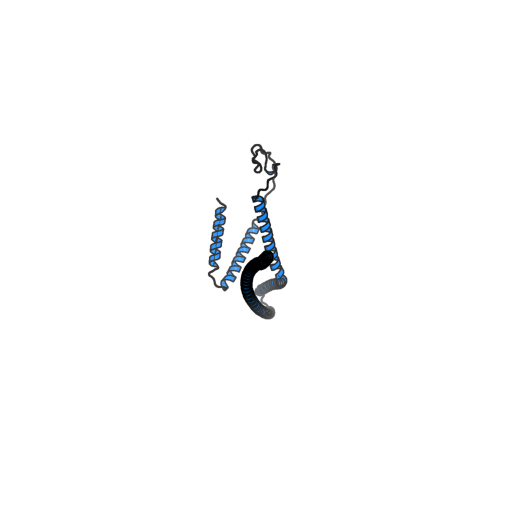OM 2190 C CA . ARG A 1 267 ? 53.088 2.658 -77.365 1.00 86.69 267 ARG A CA 1
ATOM 2191 C C . ARG A 1 267 ? 53.671 1.477 -78.140 1.00 86.69 267 ARG A C 1
ATOM 2193 O O . ARG A 1 267 ? 54.454 1.701 -79.058 1.00 86.69 267 ARG A O 1
ATOM 2200 N N . GLU A 1 268 ? 53.291 0.248 -77.796 1.00 87.31 268 GLU A N 1
ATOM 2201 C CA . GLU A 1 268 ? 53.727 -0.962 -78.510 1.00 87.31 268 GLU A CA 1
ATOM 2202 C C . GLU A 1 268 ? 53.214 -1.000 -79.962 1.00 87.31 268 GLU A C 1
ATOM 2204 O O . GLU A 1 268 ? 53.937 -1.438 -80.853 1.00 87.31 268 GLU A O 1
ATOM 2209 N N . GLN A 1 269 ? 52.006 -0.492 -80.229 1.00 82.81 269 GLN A N 1
ATOM 2210 C CA . GLN A 1 269 ? 51.438 -0.426 -81.585 1.00 82.81 269 GLN A CA 1
ATOM 2211 C C . GLN A 1 269 ? 52.113 0.609 -82.493 1.00 82.81 269 GLN A C 1
ATOM 2213 O O . GLN A 1 269 ? 52.181 0.389 -83.694 1.00 82.81 269 GLN A O 1
ATOM 2218 N N . ILE A 1 270 ? 52.612 1.722 -81.947 1.00 85.31 270 ILE A N 1
ATOM 2219 C CA . ILE A 1 270 ? 53.331 2.750 -82.726 1.00 85.31 270 ILE A CA 1
ATOM 2220 C C . ILE A 1 270 ? 54.760 2.308 -83.080 1.00 85.31 270 ILE A C 1
ATOM 2222 O O . ILE A 1 270 ? 55.343 2.806 -84.040 1.00 85.31 270 ILE A O 1
ATOM 2226 N N . ALA A 1 271 ? 55.349 1.410 -82.287 1.00 80.19 271 ALA A N 1
ATOM 2227 C CA . ALA A 1 271 ? 56.726 0.958 -82.469 1.00 80.19 271 ALA A CA 1
ATOM 2228 C C . ALA A 1 271 ? 56.899 -0.151 -83.531 1.00 80.19 271 ALA A C 1
ATOM 2230 O O . ALA A 1 271 ? 58.041 -0.457 -83.877 1.00 80.19 271 ALA A O 1
ATOM 2231 N N . ASN A 1 272 ? 55.801 -0.734 -84.030 1.00 62.75 272 ASN A N 1
ATOM 2232 C CA . ASN A 1 272 ? 55.768 -1.738 -85.105 1.00 62.75 272 ASN A CA 1
ATOM 2233 C C . ASN A 1 272 ? 55.322 -1.114 -86.431 1.00 62.75 272 ASN A C 1
ATOM 2235 O O . ASN A 1 272 ? 55.823 -1.576 -87.480 1.00 62.75 272 ASN A O 1
#